Protein AF-X0T1L1-F1 (afdb_monomer_lite)

Radius of gyration: 20.83 Å; chains: 1; bounding box: 38×50×88 Å

pLDDT: mean 79.3, std 19.1, range [32.5, 97.31]

Secondary structure (DSSP, 8-state):
----------------------S-----HHHHHHHHHHHHH-TT-SSHHHHHHHHHHHHHHHHT--HHHHHHHHHTT-S-HHHHT--TTS--TT--TTS-HHHHHHHHHHHHHHHHHHHHH-----SSS---EEE-TTSHHHHHHHHHHHHTTSEEEE--SS-SSEEEEETTPPPPPPPP---S-----

Sequence (189 aa):
MTRALIIALVLLFAPCTPLPVAADDDTPTQLLLARAYIGEAGWYSRRDHEAIYWAIANRATMRGVSFRVQLLAYAKGIERDWVGGLQEDGLGEAWPEEYDREVYAPLWRRALVFAATDLVFAPENPCNGDPEHWGGMRIRRDRLRANRAVEDGRWQPLACGGTRNRFYAVRGRRRAPEPLAVGPGLIVW

Structure (mmCIF, N/CA/C/O backbone):
data_AF-X0T1L1-F1
#
_entry.id   AF-X0T1L1-F1
#
loop_
_atom_site.group_PDB
_atom_site.id
_atom_site.type_symbol
_atom_site.label_atom_id
_atom_site.label_alt_id
_atom_site.label_comp_id
_atom_site.label_asym_id
_atom_site.label_entity_id
_atom_site.label_seq_id
_atom_site.pdbx_PDB_ins_code
_atom_site.Cartn_x
_atom_site.Cartn_y
_atom_site.Cartn_z
_atom_site.occupancy
_atom_site.B_iso_or_equiv
_atom_site.auth_seq_id
_atom_site.auth_comp_id
_atom_site.auth_asym_id
_atom_site.auth_atom_id
_atom_site.pdbx_PDB_model_num
ATOM 1 N N . MET A 1 1 ? 6.591 8.036 69.083 1.00 39.66 1 MET A N 1
ATOM 2 C CA . MET A 1 1 ? 7.499 8.182 67.924 1.00 39.66 1 MET A CA 1
ATOM 3 C C . MET A 1 1 ? 6.785 7.607 66.713 1.00 39.66 1 MET A C 1
ATOM 5 O O . MET A 1 1 ? 6.744 6.396 66.569 1.00 39.66 1 MET A O 1
ATOM 9 N N . THR A 1 2 ? 6.158 8.448 65.894 1.00 41.53 2 THR A N 1
ATOM 10 C CA . THR A 1 2 ? 5.311 8.006 64.774 1.00 41.53 2 THR A CA 1
ATOM 11 C C . THR A 1 2 ? 5.776 8.763 63.538 1.00 41.53 2 THR A C 1
ATOM 13 O O . THR A 1 2 ? 5.540 9.962 63.416 1.00 41.53 2 THR A O 1
ATOM 16 N N . ARG A 1 3 ? 6.551 8.099 62.674 1.00 50.50 3 ARG A N 1
ATOM 17 C CA . ARG A 1 3 ? 7.044 8.683 61.421 1.00 50.50 3 ARG A CA 1
ATOM 18 C C . ARG A 1 3 ? 5.961 8.512 60.358 1.00 50.50 3 ARG A C 1
ATOM 20 O O . ARG A 1 3 ? 5.681 7.392 59.946 1.00 50.50 3 ARG A O 1
ATOM 27 N N . ALA A 1 4 ? 5.347 9.622 59.959 1.00 45.16 4 ALA A N 1
ATOM 28 C CA . ALA A 1 4 ? 4.451 9.685 58.813 1.00 45.16 4 ALA A CA 1
ATOM 29 C C . ALA A 1 4 ? 5.269 9.524 57.523 1.00 45.16 4 ALA A C 1
ATOM 31 O O . ALA A 1 4 ? 6.223 10.266 57.286 1.00 45.16 4 ALA A O 1
ATOM 32 N N . LEU A 1 5 ? 4.907 8.533 56.713 1.00 51.62 5 LEU A N 1
ATOM 33 C CA . LEU A 1 5 ? 5.501 8.274 55.409 1.00 51.62 5 LEU A CA 1
ATOM 34 C C . LEU A 1 5 ? 4.678 9.038 54.359 1.00 51.62 5 LEU A C 1
ATOM 36 O O . LEU A 1 5 ? 3.577 8.623 54.005 1.00 51.62 5 LEU A O 1
ATOM 40 N N . ILE A 1 6 ? 5.183 10.181 53.897 1.00 49.78 6 ILE A N 1
ATOM 41 C CA . ILE A 1 6 ? 4.599 10.920 52.770 1.00 49.78 6 ILE A CA 1
ATOM 42 C C . ILE A 1 6 ? 5.154 10.290 51.490 1.00 49.78 6 ILE A C 1
ATOM 44 O O . ILE A 1 6 ? 6.281 10.573 51.090 1.00 49.78 6 ILE A O 1
ATOM 48 N N . ILE A 1 7 ? 4.376 9.412 50.856 1.00 51.62 7 ILE A N 1
ATOM 49 C CA . ILE A 1 7 ? 4.633 8.966 49.482 1.00 51.62 7 ILE A CA 1
ATOM 50 C C . ILE A 1 7 ? 3.951 9.983 48.566 1.00 51.62 7 ILE A C 1
ATOM 52 O O . ILE A 1 7 ? 2.748 9.916 48.323 1.00 51.62 7 ILE A O 1
ATOM 56 N N . ALA A 1 8 ? 4.719 10.974 48.111 1.00 50.47 8 ALA A N 1
ATOM 57 C CA . ALA A 1 8 ? 4.268 11.916 47.100 1.00 50.47 8 ALA A CA 1
ATOM 58 C C . ALA A 1 8 ? 4.258 11.220 45.731 1.00 50.47 8 ALA A C 1
ATOM 60 O O . ALA A 1 8 ? 5.287 10.817 45.190 1.00 50.47 8 ALA A O 1
ATOM 61 N N . LEU A 1 9 ? 3.042 11.069 45.221 1.00 44.41 9 LEU A N 1
ATOM 62 C CA . LEU A 1 9 ? 2.648 10.560 43.919 1.00 44.41 9 LEU A CA 1
ATOM 63 C C . LEU A 1 9 ? 3.311 11.385 42.796 1.00 44.41 9 LEU A C 1
ATOM 65 O O . LEU A 1 9 ? 2.830 12.459 42.440 1.00 44.41 9 LEU A O 1
ATOM 69 N N . VAL A 1 10 ? 4.416 10.893 42.228 1.00 47.88 10 VAL A N 1
ATOM 70 C CA . VAL A 1 10 ? 4.950 11.425 40.966 1.00 47.88 10 VAL A CA 1
ATOM 71 C C . VAL A 1 10 ? 4.031 10.938 39.851 1.00 47.88 10 VAL A C 1
ATOM 73 O O . VAL A 1 10 ? 4.058 9.775 39.451 1.00 47.88 10 VAL A O 1
ATOM 76 N N . LEU A 1 11 ? 3.161 11.843 39.408 1.00 43.66 11 LEU A N 1
ATOM 77 C CA . LEU A 1 11 ? 2.290 11.680 38.255 1.00 43.66 11 LEU A CA 1
ATOM 78 C C . LEU A 1 11 ? 3.127 11.282 37.037 1.00 43.66 11 LEU A C 1
ATOM 80 O O . LEU A 1 11 ? 3.946 12.054 36.540 1.00 43.66 11 LEU A O 1
ATOM 84 N N . LEU A 1 12 ? 2.878 10.061 36.566 1.00 41.66 12 LEU A N 1
ATOM 85 C CA . LEU A 1 12 ? 3.308 9.507 35.289 1.00 41.66 12 LEU A CA 1
ATOM 86 C C . LEU A 1 12 ? 2.661 10.294 34.140 1.00 41.66 12 LEU A C 1
ATOM 88 O O . LEU A 1 12 ? 1.794 9.794 33.429 1.00 41.66 12 LEU A O 1
ATOM 92 N N . PHE A 1 13 ? 3.102 11.529 33.926 1.00 46.19 13 PHE A N 1
ATOM 93 C CA . PHE A 1 13 ? 3.074 12.117 32.597 1.00 46.19 13 PHE A CA 1
ATOM 94 C C . PHE A 1 13 ? 4.236 11.495 31.837 1.00 46.19 13 PHE A C 1
ATOM 96 O O . PHE A 1 13 ? 5.298 12.093 31.715 1.00 46.19 13 PHE A O 1
ATOM 103 N N . ALA A 1 14 ? 4.064 10.255 31.377 1.00 45.62 14 ALA A N 1
ATOM 104 C CA . ALA A 1 14 ? 4.872 9.777 30.272 1.00 45.62 14 ALA A CA 1
ATOM 105 C C . ALA A 1 14 ? 4.436 10.628 29.071 1.00 45.62 14 ALA A C 1
ATOM 107 O O . ALA A 1 14 ? 3.304 10.444 28.606 1.00 45.62 14 ALA A O 1
ATOM 108 N N . PRO A 1 15 ? 5.243 11.600 28.596 1.00 41.94 15 PRO A N 1
ATOM 109 C CA . PRO A 1 15 ? 4.961 12.194 27.306 1.00 41.94 15 PRO A CA 1
ATOM 110 C C . PRO A 1 15 ? 4.840 11.029 26.330 1.00 41.94 15 PRO A C 1
ATOM 112 O O . PRO A 1 15 ? 5.647 10.097 26.362 1.00 41.94 15 PRO A O 1
ATOM 115 N N . CYS A 1 16 ? 3.785 11.051 25.522 1.00 44.47 16 CYS A N 1
ATOM 116 C CA . CYS A 1 16 ? 3.662 10.193 24.361 1.00 44.47 16 CYS A CA 1
ATOM 117 C C . CYS A 1 16 ? 4.830 10.588 23.452 1.00 44.47 16 CYS A C 1
ATOM 119 O O . CYS A 1 16 ? 4.700 11.486 22.627 1.00 44.47 16 CYS A O 1
ATOM 121 N N . THR A 1 17 ? 6.022 10.052 23.717 1.00 43.53 17 THR A N 1
ATOM 122 C CA . THR A 1 17 ? 7.207 10.354 22.937 1.00 43.53 17 THR A CA 1
ATOM 123 C C . THR A 1 17 ? 6.916 9.793 21.558 1.00 43.53 17 THR A C 1
ATOM 125 O O . THR A 1 17 ? 6.699 8.581 21.438 1.00 43.53 17 THR A O 1
ATOM 128 N N . PRO A 1 18 ? 6.821 10.643 20.518 1.00 50.41 18 PRO A N 1
ATOM 129 C CA . PRO A 1 18 ? 6.718 10.133 19.168 1.00 50.41 18 PRO A CA 1
ATOM 130 C C . PRO A 1 18 ? 7.895 9.180 18.980 1.00 50.41 18 PRO A C 1
ATOM 132 O O . PRO A 1 18 ? 9.033 9.511 19.324 1.00 50.41 18 PRO A O 1
ATOM 135 N N . LEU A 1 19 ? 7.592 7.957 18.538 1.00 47.88 19 LEU A N 1
ATOM 136 C CA . LEU A 1 19 ? 8.614 6.966 18.224 1.00 47.88 19 LEU A CA 1
ATOM 137 C C . LEU A 1 19 ? 9.680 7.659 17.369 1.00 47.88 19 LEU A C 1
ATOM 139 O O . LEU A 1 19 ? 9.292 8.329 16.408 1.00 47.88 19 LEU A O 1
ATOM 143 N N . PRO A 1 20 ? 10.977 7.535 17.699 1.00 40.03 20 PRO A N 1
ATOM 144 C CA . PRO A 1 20 ? 12.029 8.152 16.911 1.00 40.03 20 PRO A CA 1
ATOM 145 C C . PRO A 1 20 ? 11.931 7.610 15.484 1.00 40.03 20 PRO A C 1
ATOM 147 O O . PRO A 1 20 ? 12.245 6.451 15.205 1.00 40.03 20 PRO A O 1
ATOM 150 N N . VAL A 1 21 ? 11.410 8.440 14.584 1.00 48.72 21 VAL A N 1
ATOM 151 C CA . VAL A 1 21 ? 11.468 8.197 13.150 1.00 48.72 21 VAL A CA 1
ATOM 152 C C . VAL A 1 21 ? 12.915 8.489 12.792 1.00 48.72 21 VAL A C 1
ATOM 154 O O . VAL A 1 21 ? 13.380 9.607 12.991 1.00 48.72 21 VAL A O 1
ATOM 157 N N . ALA A 1 22 ? 13.649 7.452 12.388 1.00 47.38 22 ALA A N 1
ATOM 158 C CA . ALA A 1 22 ? 15.022 7.601 11.925 1.00 47.38 22 ALA A CA 1
ATOM 159 C C . ALA A 1 22 ? 15.096 8.747 10.902 1.00 47.38 22 ALA A C 1
ATOM 161 O O . ALA A 1 22 ? 14.246 8.824 10.013 1.00 47.38 22 ALA A O 1
ATOM 162 N N . ALA A 1 23 ? 16.072 9.630 11.107 1.00 41.03 23 ALA A N 1
ATOM 163 C CA . ALA A 1 23 ? 16.366 10.769 10.254 1.00 41.03 23 ALA A CA 1
ATOM 164 C C . ALA A 1 23 ? 16.654 10.321 8.812 1.00 41.03 23 ALA A C 1
ATOM 166 O O . ALA A 1 23 ? 17.276 9.277 8.614 1.00 41.03 23 ALA A O 1
ATOM 167 N N . ASP A 1 24 ? 16.163 11.123 7.866 1.00 46.88 24 ASP A N 1
ATOM 168 C CA . ASP A 1 24 ? 16.449 11.140 6.428 1.00 46.88 24 ASP A CA 1
ATOM 169 C C . ASP A 1 24 ? 16.556 9.786 5.728 1.00 46.88 24 ASP A C 1
ATOM 171 O O . ASP A 1 24 ? 17.624 9.300 5.365 1.00 46.88 24 ASP A O 1
ATOM 175 N N . ASP A 1 25 ? 15.389 9.210 5.447 1.00 63.75 25 ASP A N 1
ATOM 176 C CA . ASP A 1 25 ? 15.236 8.494 4.189 1.00 63.75 25 ASP A CA 1
ATOM 177 C C . ASP A 1 25 ? 14.763 9.517 3.144 1.00 63.75 25 ASP A C 1
ATOM 179 O O . ASP A 1 25 ? 13.585 9.887 3.139 1.00 63.75 25 ASP A O 1
ATOM 183 N N . ASP A 1 26 ? 15.672 9.997 2.290 1.00 79.81 26 ASP A N 1
ATOM 184 C CA . ASP A 1 26 ? 15.377 10.909 1.168 1.00 79.81 26 ASP A CA 1
ATOM 185 C C . ASP A 1 26 ? 14.529 10.240 0.070 1.00 79.81 26 ASP A C 1
ATOM 187 O O . ASP A 1 26 ? 14.158 10.876 -0.918 1.00 79.81 26 ASP A O 1
ATOM 191 N N . THR A 1 27 ? 14.173 8.956 0.226 1.00 84.88 27 THR A N 1
ATOM 192 C CA . THR A 1 27 ? 13.344 8.244 -0.748 1.00 84.88 27 THR A CA 1
ATOM 193 C C . THR A 1 27 ? 12.008 8.978 -0.960 1.00 84.88 27 THR A C 1
ATOM 195 O O . THR A 1 27 ? 11.237 9.171 -0.002 1.00 84.88 27 THR A O 1
ATOM 198 N N . PRO A 1 28 ? 11.660 9.334 -2.212 1.00 91.62 28 PRO A N 1
ATOM 199 C CA . PRO A 1 28 ? 10.379 9.951 -2.536 1.00 91.62 28 PRO A CA 1
ATOM 200 C C . PRO A 1 28 ? 9.189 9.125 -2.026 1.00 91.62 28 PRO A C 1
ATOM 202 O O . PRO A 1 28 ? 9.170 7.897 -2.124 1.00 91.62 28 PRO A O 1
ATOM 205 N N . THR A 1 29 ? 8.154 9.781 -1.484 1.00 92.94 29 THR A N 1
ATOM 206 C CA . THR A 1 29 ? 6.966 9.084 -0.933 1.00 92.94 29 THR A CA 1
ATOM 207 C C . THR A 1 29 ? 6.286 8.201 -1.983 1.00 92.94 29 THR A C 1
ATOM 209 O O . THR A 1 29 ? 5.841 7.101 -1.662 1.00 92.94 29 THR A O 1
ATOM 212 N N . GLN A 1 30 ? 6.251 8.653 -3.239 1.00 94.88 30 GLN A N 1
ATOM 213 C CA . GLN A 1 30 ? 5.762 7.875 -4.380 1.00 94.88 30 GLN A CA 1
ATOM 214 C C . GLN A 1 30 ? 6.528 6.559 -4.532 1.00 94.88 30 GLN A C 1
ATOM 216 O O . GLN A 1 30 ? 5.915 5.504 -4.686 1.00 94.88 30 GLN A O 1
ATOM 221 N N . LEU A 1 31 ? 7.860 6.616 -4.469 1.00 92.44 31 LEU A N 1
ATOM 222 C CA . LEU A 1 31 ? 8.716 5.449 -4.615 1.00 92.44 31 LEU A CA 1
ATOM 223 C C . LEU A 1 31 ? 8.478 4.454 -3.472 1.00 92.44 31 LEU A C 1
ATOM 225 O O . LEU A 1 31 ? 8.265 3.269 -3.723 1.00 92.44 31 LEU A O 1
ATOM 229 N N . LEU A 1 32 ? 8.400 4.937 -2.227 1.00 92.56 32 LEU A N 1
ATOM 230 C CA . LEU A 1 32 ? 8.044 4.108 -1.067 1.00 92.56 32 LEU A CA 1
ATOM 231 C C . LEU A 1 32 ? 6.672 3.438 -1.225 1.00 92.56 32 LEU A C 1
ATOM 233 O O . LEU A 1 32 ? 6.515 2.261 -0.900 1.00 92.56 32 LEU A O 1
ATOM 237 N N . LEU A 1 33 ? 5.677 4.170 -1.728 1.00 94.94 33 LEU A N 1
ATOM 238 C CA . LEU A 1 33 ? 4.319 3.661 -1.888 1.00 94.94 33 LEU A CA 1
ATOM 239 C C . LEU A 1 33 ? 4.235 2.622 -3.014 1.00 94.94 33 LEU A C 1
ATOM 241 O O . LEU A 1 33 ? 3.644 1.561 -2.824 1.00 94.94 33 LEU A O 1
ATOM 245 N N . ALA A 1 34 ? 4.900 2.863 -4.146 1.00 94.00 34 ALA A N 1
ATOM 246 C CA . ALA A 1 34 ? 4.996 1.891 -5.232 1.00 94.00 34 ALA A CA 1
ATOM 247 C C . ALA A 1 34 ? 5.704 0.604 -4.777 1.00 94.00 34 ALA A C 1
ATOM 249 O O . ALA A 1 34 ? 5.234 -0.502 -5.061 1.00 94.00 34 ALA A O 1
ATOM 250 N N . ARG A 1 35 ? 6.794 0.735 -4.004 1.00 91.88 35 ARG A N 1
ATOM 251 C CA . ARG A 1 35 ? 7.469 -0.399 -3.358 1.00 91.88 35 ARG A CA 1
ATOM 252 C C . ARG A 1 35 ? 6.516 -1.153 -2.432 1.00 91.88 35 ARG A C 1
ATOM 254 O O . ARG A 1 35 ? 6.466 -2.374 -2.508 1.00 91.88 35 ARG A O 1
ATOM 261 N N . ALA A 1 36 ? 5.709 -0.464 -1.623 1.00 91.69 36 ALA A N 1
ATOM 262 C CA . ALA A 1 36 ? 4.699 -1.109 -0.782 1.00 91.69 36 ALA A CA 1
ATOM 263 C C . ALA A 1 36 ? 3.653 -1.876 -1.610 1.00 91.69 36 ALA A C 1
ATOM 265 O O . ALA A 1 36 ? 3.349 -3.024 -1.294 1.00 91.69 36 ALA A O 1
ATOM 266 N N . TYR A 1 37 ? 3.156 -1.313 -2.714 1.00 93.19 37 TYR A N 1
ATOM 267 C CA . TYR A 1 37 ? 2.204 -2.005 -3.591 1.00 93.19 37 TYR A CA 1
ATOM 268 C C . TYR A 1 37 ? 2.771 -3.317 -4.153 1.00 93.19 37 TYR A C 1
ATOM 270 O O . TYR A 1 37 ? 2.119 -4.363 -4.070 1.00 93.19 37 TYR A O 1
ATOM 278 N N . ILE A 1 38 ? 4.001 -3.290 -4.677 1.00 91.12 38 ILE A N 1
ATOM 279 C CA . ILE A 1 38 ? 4.669 -4.486 -5.214 1.00 91.12 38 ILE A CA 1
ATOM 280 C C . ILE A 1 38 ? 5.069 -5.457 -4.097 1.00 91.12 38 ILE A C 1
ATOM 282 O O . ILE A 1 38 ? 4.868 -6.668 -4.219 1.00 91.12 38 ILE A O 1
ATOM 286 N N . GLY A 1 39 ? 5.594 -4.942 -2.988 1.00 87.88 39 GLY A N 1
ATOM 287 C CA . GLY A 1 39 ? 5.989 -5.714 -1.814 1.00 87.88 39 GLY A CA 1
ATOM 288 C C . GLY A 1 39 ? 4.827 -6.494 -1.204 1.00 87.88 39 GLY A C 1
ATOM 289 O O . GLY A 1 39 ? 4.996 -7.643 -0.802 1.00 87.88 39 GLY A O 1
ATOM 290 N N . GLU A 1 40 ? 3.619 -5.943 -1.229 1.00 86.62 40 GLU A N 1
ATOM 291 C CA . GLU A 1 40 ? 2.464 -6.556 -0.569 1.00 86.62 40 GLU A CA 1
ATOM 292 C C . GLU A 1 40 ? 1.580 -7.377 -1.514 1.00 86.62 40 GLU A C 1
ATOM 294 O O . GLU A 1 40 ? 1.056 -8.423 -1.127 1.00 86.62 40 GLU A O 1
ATOM 299 N N . ALA A 1 41 ? 1.410 -6.956 -2.769 1.00 88.69 41 ALA A N 1
ATOM 300 C CA . ALA A 1 41 ? 0.473 -7.599 -3.699 1.00 88.69 41 ALA A CA 1
ATOM 301 C C . ALA A 1 41 ? 1.142 -8.232 -4.938 1.00 88.69 41 ALA A C 1
ATOM 303 O O . ALA A 1 41 ? 0.520 -9.014 -5.678 1.00 88.69 41 ALA A O 1
ATOM 304 N N . GLY A 1 42 ? 2.435 -7.960 -5.131 1.00 88.81 42 GLY A N 1
ATOM 305 C CA . GLY A 1 42 ? 3.216 -8.393 -6.284 1.00 88.81 42 GLY A CA 1
ATOM 306 C C . GLY A 1 42 ? 2.893 -7.618 -7.563 1.00 88.81 42 GLY A C 1
ATOM 307 O O . GLY A 1 42 ? 2.028 -6.748 -7.604 1.00 88.81 42 GLY A O 1
ATOM 308 N N . TRP A 1 43 ? 3.572 -7.998 -8.644 1.00 89.69 43 TRP A N 1
ATOM 309 C CA . TRP A 1 43 ? 3.574 -7.293 -9.932 1.00 89.69 43 TRP A CA 1
ATOM 310 C C . TRP A 1 43 ? 2.220 -7.132 -10.632 1.00 89.69 43 TRP A C 1
ATOM 312 O O . TRP A 1 43 ? 2.007 -6.168 -11.358 1.00 89.69 43 TRP A O 1
ATOM 322 N N . TYR A 1 44 ? 1.301 -8.074 -10.425 1.00 85.75 44 TYR A N 1
ATOM 323 C CA . TYR A 1 44 ? 0.015 -8.130 -11.135 1.00 85.75 44 TYR A CA 1
ATOM 324 C C . TYR A 1 44 ? -1.165 -7.641 -10.291 1.00 85.75 44 TYR A C 1
ATOM 326 O O . TYR A 1 44 ? -2.318 -7.974 -10.572 1.00 85.75 44 TYR A O 1
ATOM 334 N N . SER A 1 45 ? -0.886 -6.888 -9.230 1.00 77.56 45 SER A N 1
ATOM 335 C CA . SER A 1 45 ? -1.924 -6.254 -8.430 1.00 77.56 45 SER A CA 1
ATOM 336 C C . SER A 1 45 ? -2.691 -5.228 -9.262 1.00 77.56 45 SER A C 1
ATOM 338 O O . SER A 1 45 ? -2.116 -4.243 -9.719 1.00 77.56 45 SER A O 1
ATOM 340 N N . ARG A 1 46 ? -3.989 -5.468 -9.483 1.00 77.44 46 ARG A N 1
ATOM 341 C CA . ARG A 1 46 ? -4.857 -4.522 -10.204 1.00 77.44 46 ARG A CA 1
ATOM 342 C C . ARG A 1 46 ? -5.556 -3.539 -9.276 1.00 77.44 46 ARG A C 1
ATOM 344 O O . ARG A 1 46 ? -5.709 -2.396 -9.662 1.00 77.44 46 ARG A O 1
ATOM 351 N N . ARG A 1 47 ? -5.996 -3.998 -8.099 1.00 87.44 47 ARG A N 1
ATOM 352 C CA . ARG A 1 47 ? -6.794 -3.204 -7.148 1.00 87.44 47 ARG A CA 1
ATOM 353 C C . ARG A 1 47 ? -6.277 -3.237 -5.715 1.00 87.44 47 ARG A C 1
ATOM 355 O O . ARG A 1 47 ? -6.756 -2.470 -4.890 1.00 87.44 47 ARG A O 1
ATOM 362 N N . ASP A 1 48 ? -5.302 -4.094 -5.381 1.00 92.50 48 ASP A N 1
ATOM 363 C CA . ASP A 1 48 ? -4.772 -4.089 -4.013 1.00 92.50 48 ASP A CA 1
ATOM 364 C C . ASP A 1 48 ? -4.095 -2.753 -3.683 1.00 92.50 48 ASP A C 1
ATOM 366 O O . ASP A 1 48 ? -4.051 -2.406 -2.511 1.00 92.50 48 ASP A O 1
ATOM 370 N N . HIS A 1 49 ? -3.607 -1.994 -4.675 1.00 94.69 49 HIS A N 1
ATOM 371 C CA . HIS A 1 49 ? -3.010 -0.677 -4.429 1.00 94.69 49 HIS A CA 1
ATOM 372 C C . HIS A 1 49 ? -4.000 0.290 -3.757 1.00 94.69 49 HIS A C 1
ATOM 374 O O . HIS A 1 49 ? -3.654 0.894 -2.746 1.00 94.69 49 HIS A O 1
ATOM 380 N N . GLU A 1 50 ? -5.254 0.328 -4.224 1.00 96.31 50 GLU A N 1
ATOM 381 C CA . GLU A 1 50 ? -6.335 1.135 -3.644 1.00 96.31 50 GLU A CA 1
ATOM 382 C C . GLU A 1 50 ? -6.562 0.754 -2.168 1.00 96.31 50 GLU A C 1
ATOM 384 O O . GLU A 1 50 ? -6.521 1.592 -1.269 1.00 96.31 50 GLU A O 1
ATOM 389 N N . ALA A 1 51 ? -6.730 -0.542 -1.883 1.00 95.50 51 ALA A N 1
ATOM 390 C CA . ALA A 1 51 ? -6.981 -1.028 -0.525 1.00 95.50 51 ALA A CA 1
ATOM 391 C C . ALA A 1 51 ? -5.765 -0.865 0.413 1.00 95.50 51 ALA A C 1
ATOM 393 O O . ALA A 1 51 ? -5.931 -0.569 1.598 1.00 95.50 51 ALA A O 1
ATOM 394 N N . ILE A 1 52 ? -4.540 -1.040 -0.102 1.00 95.31 52 ILE A N 1
ATOM 395 C CA . ILE A 1 52 ? -3.290 -0.820 0.643 1.00 95.31 52 ILE A CA 1
ATOM 396 C C . ILE A 1 52 ? -3.141 0.660 0.992 1.00 95.31 52 ILE A C 1
ATOM 398 O O . ILE A 1 52 ? -2.829 0.969 2.143 1.00 95.31 52 ILE A O 1
ATOM 402 N N . TYR A 1 53 ? -3.411 1.567 0.047 1.00 96.94 53 TYR A N 1
ATOM 403 C CA . TYR A 1 53 ? -3.407 3.008 0.295 1.00 96.94 53 TYR A CA 1
ATOM 404 C C . TYR A 1 53 ? -4.304 3.357 1.485 1.00 96.94 53 TYR A C 1
ATOM 406 O O . TYR A 1 53 ? -3.839 3.943 2.466 1.00 96.94 53 TYR A O 1
ATOM 414 N N . TRP A 1 54 ? -5.566 2.919 1.445 1.00 97.31 54 TRP A N 1
ATOM 415 C CA . TRP A 1 54 ? -6.525 3.184 2.517 1.00 97.31 54 TRP A CA 1
ATOM 416 C C . TRP A 1 54 ? -6.113 2.547 3.842 1.00 97.31 54 TRP A C 1
ATOM 418 O O . TRP A 1 54 ? -6.224 3.182 4.887 1.00 97.31 54 TRP A O 1
ATOM 428 N N . ALA A 1 55 ? -5.548 1.340 3.821 1.00 95.62 55 ALA A N 1
ATOM 429 C CA . ALA A 1 55 ? -5.038 0.706 5.030 1.00 95.62 55 ALA A CA 1
ATOM 430 C C . ALA A 1 55 ? -3.852 1.446 5.664 1.00 95.62 55 ALA A C 1
ATOM 432 O O . ALA A 1 55 ? -3.712 1.453 6.891 1.00 95.62 55 ALA A O 1
ATOM 433 N N . ILE A 1 56 ? -3.002 2.085 4.860 1.00 95.69 56 ILE A N 1
ATOM 434 C CA . ILE A 1 56 ? -1.931 2.958 5.350 1.00 95.69 56 ILE A CA 1
ATOM 435 C C . ILE A 1 56 ? -2.534 4.252 5.904 1.00 95.69 56 ILE A C 1
ATOM 437 O O . ILE A 1 56 ? -2.230 4.611 7.042 1.00 95.69 56 ILE A O 1
ATOM 441 N N . ALA A 1 57 ? -3.416 4.909 5.147 1.00 96.38 57 ALA A N 1
ATOM 442 C CA . ALA A 1 57 ? -4.041 6.176 5.521 1.00 96.38 57 ALA A CA 1
ATOM 443 C C . ALA A 1 57 ? -4.854 6.065 6.817 1.00 96.38 57 ALA A C 1
ATOM 445 O O . ALA A 1 57 ? -4.587 6.783 7.780 1.00 96.38 57 ALA A O 1
ATOM 446 N N . ASN A 1 58 ? -5.770 5.100 6.900 1.00 95.31 58 ASN A N 1
ATOM 447 C CA . ASN A 1 58 ? -6.601 4.882 8.083 1.00 95.31 58 ASN A CA 1
ATOM 448 C C . ASN A 1 58 ? -5.748 4.587 9.315 1.00 95.31 58 ASN A C 1
ATOM 450 O O . ASN A 1 58 ? -5.987 5.126 10.397 1.00 95.31 58 ASN A O 1
ATOM 454 N N . ARG A 1 59 ? -4.692 3.784 9.154 1.00 92.44 59 ARG A N 1
ATOM 455 C CA . ARG A 1 59 ? -3.783 3.471 10.256 1.00 92.44 59 ARG A CA 1
ATOM 4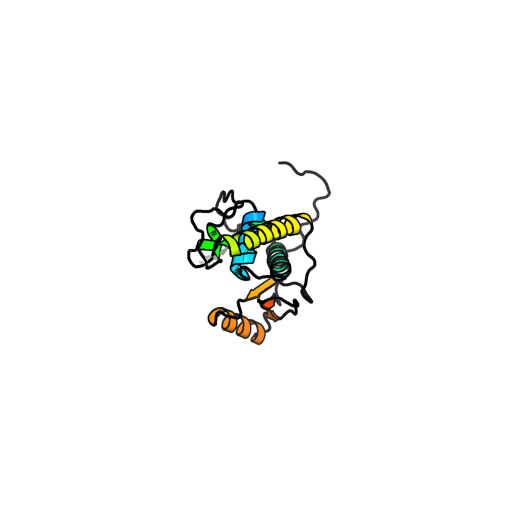56 C C . ARG A 1 59 ? -2.947 4.673 10.689 1.00 92.44 59 ARG A C 1
ATOM 458 O O . ARG A 1 59 ? -2.666 4.791 11.882 1.00 92.44 59 ARG A O 1
ATOM 465 N N . ALA A 1 60 ? -2.572 5.547 9.757 1.00 92.69 60 ALA A N 1
ATOM 466 C CA . ALA A 1 60 ? -1.898 6.807 10.052 1.00 92.69 60 ALA A CA 1
ATOM 467 C C . ALA A 1 60 ? -2.811 7.709 10.896 1.00 92.69 60 ALA A C 1
ATOM 469 O O . ALA A 1 60 ? -2.424 8.108 11.996 1.00 92.69 60 ALA A O 1
ATOM 470 N N . THR A 1 61 ? -4.063 7.892 10.463 1.00 92.25 61 THR A N 1
ATOM 471 C CA . THR A 1 61 ? -5.093 8.649 11.190 1.00 92.25 61 THR A CA 1
ATOM 472 C C . THR A 1 61 ? -5.344 8.077 12.582 1.00 92.25 61 THR A C 1
ATOM 474 O O . THR A 1 61 ? -5.305 8.803 13.570 1.00 92.25 61 THR A O 1
ATOM 477 N N . MET A 1 62 ? -5.524 6.759 12.712 1.00 87.44 62 MET A N 1
ATOM 478 C CA . MET A 1 62 ? -5.717 6.114 14.017 1.00 87.44 62 MET A CA 1
ATOM 479 C C . MET A 1 62 ? -4.554 6.342 14.983 1.00 87.44 62 MET A C 1
ATOM 481 O O . MET A 1 62 ? -4.763 6.377 16.194 1.00 87.44 62 MET A O 1
ATOM 485 N N . ARG A 1 63 ? -3.330 6.426 14.459 1.00 87.50 63 ARG A N 1
ATOM 486 C CA . ARG A 1 63 ? -2.108 6.613 15.247 1.00 87.50 63 ARG A CA 1
ATOM 487 C C . ARG A 1 63 ? -1.754 8.081 15.466 1.00 87.50 63 ARG A C 1
ATOM 489 O O . ARG A 1 63 ? -0.826 8.335 16.225 1.00 87.50 63 ARG A O 1
ATOM 496 N N . GLY A 1 64 ? -2.453 9.015 14.820 1.00 89.12 64 GLY A N 1
ATOM 497 C CA . GLY A 1 64 ? -2.103 10.434 14.852 1.00 89.12 64 GLY A CA 1
ATOM 498 C C . GLY A 1 64 ? -0.726 10.717 14.243 1.00 89.12 64 GLY A C 1
ATOM 499 O O . GLY A 1 64 ? -0.007 11.577 14.739 1.00 89.12 64 GLY A O 1
ATOM 500 N N . VAL A 1 65 ? -0.328 9.966 13.211 1.00 90.81 65 VAL A N 1
ATOM 501 C CA . VAL A 1 65 ? 0.944 10.162 12.492 1.00 90.81 65 VAL A CA 1
ATOM 502 C C . VAL A 1 65 ? 0.680 10.506 11.031 1.00 90.81 65 VAL A C 1
ATOM 504 O O . VAL A 1 65 ? -0.396 10.225 10.506 1.00 90.81 65 VAL A O 1
ATOM 507 N N . SER A 1 66 ? 1.667 11.085 10.347 1.00 93.56 66 SER A N 1
ATOM 508 C CA . SER A 1 66 ? 1.541 11.364 8.915 1.00 93.56 66 SER A CA 1
ATOM 509 C C . SER A 1 66 ? 1.492 10.073 8.088 1.00 93.56 66 SER A C 1
ATOM 511 O O . SER A 1 66 ? 2.042 9.036 8.477 1.00 93.56 66 SER A O 1
ATOM 513 N N . PHE A 1 67 ? 0.876 10.149 6.903 1.00 93.62 67 PHE A N 1
ATOM 514 C CA . PHE A 1 67 ? 0.837 9.039 5.945 1.00 93.62 67 PHE A CA 1
ATOM 515 C C . PHE A 1 67 ? 2.241 8.499 5.653 1.00 93.62 67 PHE A C 1
ATOM 517 O O . PHE A 1 67 ? 2.462 7.294 5.724 1.00 93.62 67 PHE A O 1
ATOM 524 N N . ARG A 1 68 ? 3.215 9.392 5.411 1.00 93.31 68 ARG A N 1
ATOM 525 C CA . ARG A 1 68 ? 4.614 9.020 5.146 1.00 93.31 68 ARG A CA 1
ATOM 526 C C . ARG A 1 68 ? 5.2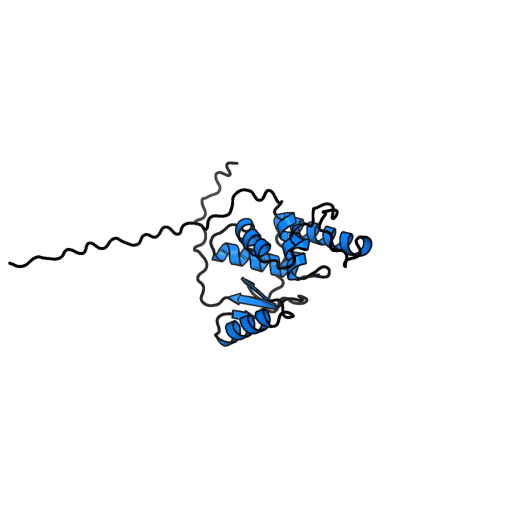32 8.243 6.309 1.00 93.31 68 ARG A C 1
ATOM 528 O O . ARG A 1 68 ? 5.859 7.216 6.076 1.00 93.31 68 ARG A O 1
ATOM 535 N N . VAL A 1 69 ? 5.029 8.683 7.553 1.00 91.62 69 VAL A N 1
ATOM 536 C CA . VAL A 1 69 ? 5.543 7.969 8.737 1.00 91.62 69 VAL A CA 1
ATOM 537 C C . VAL A 1 69 ? 4.939 6.567 8.831 1.00 91.62 69 VAL A C 1
ATOM 539 O O . VAL A 1 69 ? 5.651 5.594 9.088 1.00 91.62 69 VAL A O 1
ATOM 542 N N . GLN A 1 70 ? 3.635 6.435 8.578 1.00 92.19 70 GLN A N 1
ATOM 543 C CA . GLN A 1 70 ? 2.984 5.129 8.574 1.00 92.19 70 GLN A CA 1
ATOM 544 C C . GLN A 1 70 ? 3.454 4.244 7.409 1.00 92.19 70 GLN A C 1
ATOM 546 O O . GLN A 1 70 ? 3.639 3.042 7.602 1.00 92.19 70 GLN A O 1
ATOM 551 N N . LEU A 1 71 ? 3.676 4.822 6.229 1.00 92.12 71 LEU A N 1
ATOM 552 C CA . LEU A 1 71 ? 4.213 4.137 5.056 1.00 92.12 71 LEU A CA 1
ATOM 553 C C . LEU A 1 71 ? 5.635 3.623 5.308 1.00 92.12 71 LEU A C 1
ATOM 555 O O . LEU A 1 71 ? 5.898 2.457 5.042 1.00 92.12 71 LEU A O 1
ATOM 559 N N . LEU A 1 72 ? 6.523 4.429 5.898 1.00 89.94 72 LEU A N 1
ATOM 560 C CA . LEU A 1 72 ? 7.877 4.005 6.281 1.00 89.94 72 LEU A CA 1
ATOM 561 C C . LEU A 1 72 ? 7.853 2.801 7.232 1.00 89.94 72 LEU A C 1
ATOM 563 O O . LEU A 1 72 ? 8.655 1.878 7.100 1.00 89.94 72 LEU A O 1
ATOM 567 N N . ALA A 1 73 ? 6.907 2.774 8.175 1.00 85.75 73 ALA A N 1
ATOM 568 C CA . ALA A 1 73 ? 6.737 1.633 9.069 1.00 85.75 73 ALA A CA 1
ATOM 569 C C . ALA A 1 73 ? 6.310 0.352 8.328 1.00 85.75 73 ALA A C 1
ATOM 571 O O . ALA A 1 73 ? 6.694 -0.737 8.750 1.00 85.75 73 ALA A O 1
ATOM 572 N N . TYR A 1 74 ? 5.534 0.470 7.244 1.00 82.19 74 TYR A N 1
ATOM 573 C CA . TYR A 1 74 ? 5.205 -0.663 6.373 1.00 82.19 74 TYR A CA 1
ATOM 574 C C . TYR A 1 74 ? 6.378 -1.054 5.474 1.00 82.19 74 TYR A C 1
ATOM 576 O O . TYR A 1 74 ? 6.677 -2.237 5.374 1.00 82.19 74 TYR A O 1
ATOM 584 N N . ALA A 1 75 ? 7.089 -0.083 4.896 1.00 79.69 75 ALA A N 1
ATOM 585 C CA . ALA A 1 75 ? 8.241 -0.324 4.031 1.00 79.69 75 ALA A CA 1
ATOM 586 C C . ALA A 1 75 ? 9.343 -1.129 4.740 1.00 79.69 75 ALA A C 1
ATOM 588 O O . ALA A 1 75 ? 9.878 -2.070 4.166 1.00 79.69 75 ALA A O 1
ATOM 589 N N . LYS A 1 76 ? 9.603 -0.842 6.025 1.00 75.81 76 LYS A N 1
ATOM 590 C CA . LYS A 1 76 ? 10.530 -1.624 6.869 1.00 75.81 76 LYS A CA 1
ATOM 591 C C . LYS A 1 76 ? 10.111 -3.084 7.080 1.00 75.81 76 LYS A C 1
ATOM 593 O O . LYS A 1 76 ? 10.937 -3.897 7.474 1.00 75.81 76 LYS A O 1
ATOM 598 N N . GLY A 1 77 ? 8.829 -3.398 6.904 1.00 69.50 77 GLY A N 1
ATOM 599 C CA . GLY A 1 77 ? 8.275 -4.740 7.077 1.00 69.50 77 GLY A CA 1
ATOM 600 C C . GLY A 1 77 ? 8.188 -5.555 5.787 1.00 69.50 77 GLY A C 1
ATOM 601 O O . GLY A 1 77 ? 7.757 -6.705 5.851 1.00 69.50 77 GLY A O 1
ATOM 602 N N . ILE A 1 78 ? 8.560 -4.988 4.634 1.00 70.94 78 ILE A N 1
ATOM 603 C CA . ILE A 1 78 ? 8.537 -5.701 3.355 1.00 70.94 78 ILE A CA 1
ATOM 604 C C . ILE A 1 78 ? 9.650 -6.754 3.377 1.00 70.94 78 ILE A C 1
ATOM 606 O O . ILE A 1 78 ? 10.822 -6.424 3.268 1.00 70.94 78 ILE A O 1
ATOM 610 N N . GLU A 1 79 ? 9.279 -8.033 3.482 1.00 65.19 79 GLU A N 1
ATOM 611 C CA . GLU A 1 79 ? 10.224 -9.167 3.562 1.00 65.19 79 GLU A CA 1
ATOM 612 C C . GLU A 1 79 ? 11.011 -9.422 2.253 1.00 65.19 79 GLU A C 1
ATOM 614 O O . GLU A 1 79 ? 11.829 -10.335 2.187 1.00 65.19 79 GLU A O 1
ATOM 619 N N . ARG A 1 80 ? 10.742 -8.667 1.179 1.00 72.38 80 ARG A N 1
ATOM 620 C CA . ARG A 1 80 ? 11.432 -8.798 -0.114 1.00 72.38 80 ARG A CA 1
ATOM 621 C C . ARG A 1 80 ? 12.485 -7.709 -0.251 1.00 72.38 80 ARG A C 1
ATOM 623 O O . ARG A 1 80 ? 12.189 -6.648 -0.796 1.00 72.38 80 ARG A O 1
ATOM 630 N N . ASP A 1 81 ? 13.703 -8.004 0.190 1.00 72.19 81 ASP A N 1
ATOM 631 C CA . ASP A 1 81 ? 14.828 -7.057 0.193 1.00 72.19 81 ASP A CA 1
ATOM 632 C C . ASP A 1 81 ? 15.047 -6.380 -1.172 1.00 72.19 81 ASP A C 1
ATOM 634 O O . ASP A 1 81 ? 15.278 -5.173 -1.245 1.00 72.19 81 ASP A O 1
ATOM 638 N N . TRP A 1 82 ? 14.862 -7.120 -2.273 1.00 80.31 82 TRP A N 1
ATOM 639 C CA . TRP A 1 82 ? 15.011 -6.593 -3.635 1.00 80.31 82 TRP A CA 1
ATOM 640 C C . TRP A 1 82 ? 14.010 -5.476 -3.977 1.00 80.31 82 TRP A C 1
ATOM 642 O O . TRP A 1 82 ? 14.328 -4.575 -4.751 1.00 80.31 82 TRP A O 1
ATOM 652 N N . VAL A 1 83 ? 12.814 -5.476 -3.373 1.00 84.00 83 VAL A N 1
ATOM 653 C CA . VAL A 1 83 ? 11.815 -4.411 -3.582 1.00 84.00 83 VAL A CA 1
ATOM 654 C C . VAL A 1 83 ? 12.342 -3.084 -3.037 1.00 84.00 83 VAL A C 1
ATOM 656 O O . VAL A 1 83 ? 12.084 -2.033 -3.624 1.00 84.00 83 VAL A O 1
ATOM 659 N N . GLY A 1 84 ? 13.122 -3.126 -1.953 1.00 82.44 84 GLY A N 1
ATOM 660 C CA . GLY A 1 84 ? 13.758 -1.955 -1.356 1.00 82.44 84 GLY A CA 1
ATOM 661 C C . GLY A 1 84 ? 14.760 -1.259 -2.280 1.00 82.44 84 GLY A C 1
ATOM 662 O O . GLY A 1 84 ? 14.957 -0.056 -2.147 1.00 82.44 84 GLY A O 1
ATOM 663 N N . GLY A 1 85 ? 15.349 -1.975 -3.243 1.00 81.31 85 GLY A N 1
ATOM 664 C CA . GLY A 1 85 ? 16.317 -1.409 -4.185 1.00 81.31 85 GLY A CA 1
ATOM 665 C C . GLY A 1 85 ? 15.745 -1.010 -5.551 1.00 81.31 85 GLY A C 1
ATOM 666 O O . GLY A 1 85 ? 16.500 -0.534 -6.397 1.00 81.31 85 GLY A O 1
ATOM 667 N N . LEU A 1 86 ? 14.433 -1.155 -5.784 1.00 86.31 86 LEU A N 1
ATOM 668 C CA . LEU A 1 86 ? 13.787 -0.640 -7.000 1.00 86.31 86 LEU A CA 1
ATOM 669 C C . LEU A 1 86 ? 13.860 0.889 -7.037 1.00 86.31 86 LEU A C 1
ATOM 671 O O . LEU A 1 86 ? 13.457 1.534 -6.074 1.00 86.31 86 LEU A O 1
ATOM 675 N N . GLN A 1 87 ? 14.320 1.466 -8.144 1.00 86.75 87 GLN A N 1
ATOM 676 C CA . GLN A 1 87 ? 14.434 2.918 -8.361 1.00 86.75 87 GLN A CA 1
ATOM 677 C C . GLN A 1 87 ? 13.409 3.406 -9.394 1.00 86.75 87 GLN A C 1
ATOM 679 O O . GLN A 1 87 ? 12.794 2.587 -10.073 1.00 86.75 87 GLN A O 1
ATOM 684 N N . GLU A 1 88 ? 13.201 4.717 -9.527 1.00 84.00 88 GLU A N 1
ATOM 685 C CA . GLU A 1 88 ? 12.163 5.292 -10.409 1.00 84.00 88 GLU A CA 1
ATOM 686 C C . GLU A 1 88 ? 12.280 4.860 -11.879 1.00 84.00 88 GLU A C 1
ATOM 688 O O . GLU A 1 88 ? 11.282 4.573 -12.539 1.00 84.00 88 GLU A O 1
ATOM 693 N N . ASP A 1 89 ? 13.502 4.751 -12.386 1.00 79.31 89 ASP A N 1
ATOM 694 C CA . ASP A 1 89 ? 13.791 4.318 -13.755 1.00 79.31 89 ASP A CA 1
ATOM 695 C C . ASP A 1 89 ? 13.573 2.809 -13.983 1.00 79.31 89 ASP A C 1
ATOM 697 O O . ASP A 1 89 ? 13.508 2.349 -15.129 1.00 79.31 89 ASP A O 1
ATOM 701 N N . GLY A 1 90 ? 13.407 2.038 -12.904 1.00 69.75 90 GLY A N 1
ATOM 702 C CA . GLY A 1 90 ? 13.359 0.579 -12.923 1.00 69.75 90 GLY A CA 1
ATOM 703 C C . GLY A 1 90 ? 14.724 -0.077 -13.146 1.00 69.75 90 GLY A C 1
ATOM 704 O O . GLY A 1 90 ? 14.769 -1.257 -13.484 1.00 69.75 90 GLY A O 1
ATOM 705 N N . LEU A 1 91 ? 15.825 0.663 -12.982 1.00 63.69 91 LEU A N 1
ATOM 706 C CA . LEU A 1 91 ? 17.195 0.231 -13.284 1.00 63.69 91 LEU A CA 1
ATOM 707 C C . LEU A 1 91 ? 18.085 0.108 -12.041 1.00 63.69 91 LEU A C 1
ATOM 709 O O . LEU A 1 91 ? 19.302 0.011 -12.173 1.00 63.69 91 LEU A O 1
ATOM 713 N N . GLY A 1 92 ? 17.498 0.065 -10.844 1.00 65.19 92 GLY A N 1
ATOM 714 C CA . GLY A 1 92 ? 18.253 -0.157 -9.611 1.00 65.19 92 GLY A CA 1
ATOM 715 C C . GLY A 1 92 ? 19.076 -1.452 -9.644 1.00 65.19 92 GLY A C 1
ATOM 716 O O . GLY A 1 92 ? 18.650 -2.458 -10.216 1.00 65.19 92 GLY A O 1
ATOM 717 N N . GLU A 1 93 ? 20.239 -1.437 -8.987 1.00 63.69 93 GLU A N 1
ATOM 718 C CA . GLU A 1 93 ? 21.161 -2.584 -8.884 1.00 63.69 93 GLU A CA 1
ATOM 719 C C . GLU A 1 93 ? 20.505 -3.839 -8.285 1.00 63.69 93 GLU A C 1
ATOM 721 O O . GLU A 1 93 ? 20.947 -4.955 -8.533 1.00 63.69 93 GLU A O 1
ATOM 726 N N . ALA A 1 94 ? 19.410 -3.674 -7.542 1.00 70.12 94 ALA A N 1
ATOM 727 C CA . ALA A 1 94 ? 18.699 -4.753 -6.866 1.00 70.12 94 ALA A CA 1
ATOM 728 C C . ALA A 1 94 ? 17.614 -5.430 -7.721 1.00 70.12 94 ALA A C 1
ATOM 730 O O . ALA A 1 94 ? 16.709 -6.049 -7.160 1.00 70.12 94 ALA A O 1
ATOM 731 N N . TRP A 1 95 ? 17.637 -5.284 -9.051 1.00 81.75 95 TRP A N 1
ATOM 732 C CA . TRP A 1 95 ? 16.656 -5.969 -9.890 1.00 81.75 95 TRP A CA 1
ATOM 733 C C . TRP A 1 95 ? 16.811 -7.494 -9.744 1.00 81.75 95 TRP A C 1
ATOM 735 O O . TRP A 1 95 ? 17.867 -8.025 -10.087 1.00 81.75 95 TRP A O 1
ATOM 745 N N . PRO A 1 96 ? 15.788 -8.207 -9.253 1.00 78.88 96 PRO A N 1
ATOM 746 C CA . PRO A 1 96 ? 15.882 -9.644 -9.002 1.00 78.88 96 PRO A CA 1
ATOM 747 C C . PRO A 1 96 ? 16.042 -10.450 -10.302 1.00 78.88 96 PRO A C 1
ATOM 749 O O . PRO A 1 96 ? 15.298 -10.238 -11.262 1.00 78.88 96 PRO A O 1
ATOM 752 N N . GLU A 1 97 ? 16.984 -11.399 -10.316 1.00 83.88 97 GLU A N 1
ATOM 753 C CA . GLU A 1 97 ? 17.307 -12.224 -11.493 1.00 83.88 97 GLU A CA 1
ATOM 754 C C . GLU A 1 97 ? 16.114 -13.054 -11.981 1.00 83.88 97 GLU A C 1
ATOM 756 O O . GLU A 1 97 ? 15.960 -13.271 -13.182 1.00 83.88 97 GLU A O 1
ATOM 761 N N . GLU A 1 98 ? 15.230 -13.495 -11.077 1.00 86.31 98 GLU A N 1
ATOM 762 C CA . GLU A 1 98 ? 14.083 -14.323 -11.453 1.00 86.31 98 GLU A CA 1
ATOM 763 C C . GLU A 1 98 ? 12.971 -13.566 -12.210 1.00 86.31 98 GLU A C 1
ATOM 765 O O . GLU A 1 98 ? 12.020 -14.188 -12.693 1.00 86.31 98 GLU A O 1
ATOM 770 N N . TYR A 1 99 ? 13.059 -12.236 -12.315 1.00 87.62 99 TYR A N 1
ATOM 771 C CA . TYR A 1 99 ? 12.073 -11.416 -13.014 1.00 87.62 99 TYR A CA 1
ATOM 772 C C . TYR A 1 99 ? 12.674 -10.805 -14.280 1.00 87.62 99 TYR A C 1
ATOM 774 O O . TYR A 1 99 ? 13.507 -9.904 -14.222 1.00 87.62 99 TYR A O 1
ATOM 782 N N . ASP A 1 100 ? 12.177 -11.240 -15.438 1.00 90.31 100 ASP A N 1
ATOM 783 C CA . ASP A 1 100 ? 12.548 -10.669 -16.735 1.00 90.31 100 ASP A CA 1
ATOM 784 C C . ASP A 1 100 ? 12.288 -9.153 -16.770 1.00 90.31 100 ASP A C 1
ATOM 786 O O . ASP A 1 100 ? 11.158 -8.673 -16.622 1.00 90.31 100 ASP A O 1
ATOM 790 N N . ARG A 1 101 ? 13.353 -8.377 -16.973 1.00 87.75 101 ARG A N 1
ATOM 791 C CA . ARG A 1 101 ? 13.279 -6.919 -16.933 1.00 87.75 101 ARG A CA 1
ATOM 792 C C . ARG A 1 101 ? 12.338 -6.349 -17.992 1.00 87.75 101 ARG A C 1
ATOM 794 O O . ARG A 1 101 ? 11.597 -5.417 -17.680 1.00 87.75 101 ARG A O 1
ATOM 801 N N . GLU A 1 102 ? 12.319 -6.899 -19.201 1.00 89.12 102 GLU A N 1
ATOM 802 C CA . GLU A 1 102 ? 11.461 -6.407 -20.285 1.00 89.12 102 GLU A CA 1
ATOM 803 C C . GLU A 1 102 ? 9.978 -6.614 -19.957 1.00 89.12 102 GLU A C 1
ATOM 805 O O . GLU A 1 102 ? 9.134 -5.769 -20.266 1.00 89.12 102 GLU A O 1
ATOM 810 N N . VAL A 1 103 ? 9.667 -7.699 -19.246 1.00 91.06 103 VAL A N 1
ATOM 811 C CA . VAL A 1 103 ? 8.303 -8.040 -18.827 1.00 91.06 103 VAL A CA 1
ATOM 812 C C . VAL A 1 103 ? 7.850 -7.208 -17.625 1.00 91.06 103 VAL A C 1
ATOM 814 O O . VAL A 1 103 ? 6.714 -6.725 -17.591 1.00 91.06 103 VAL A O 1
ATOM 817 N N . TYR A 1 104 ? 8.712 -7.035 -16.621 1.00 91.50 104 TYR A N 1
ATOM 818 C CA . TYR A 1 104 ? 8.316 -6.487 -15.320 1.00 91.50 104 TYR A CA 1
ATOM 819 C C . TYR A 1 104 ? 8.594 -4.982 -15.159 1.00 91.50 104 TYR A C 1
ATOM 821 O O . TYR A 1 104 ? 7.889 -4.325 -14.387 1.00 91.50 104 TYR A O 1
ATOM 829 N N . ALA A 1 105 ? 9.517 -4.377 -15.917 1.00 90.31 105 ALA A N 1
ATOM 830 C CA . ALA A 1 105 ? 9.749 -2.925 -15.867 1.00 90.31 105 ALA A CA 1
ATOM 831 C C . ALA A 1 105 ? 8.501 -2.087 -16.234 1.00 90.31 105 ALA A C 1
ATOM 833 O O . ALA A 1 105 ? 8.228 -1.095 -15.551 1.00 90.31 105 ALA A O 1
ATOM 834 N N . PRO A 1 106 ? 7.664 -2.469 -17.222 1.00 91.31 106 PRO A N 1
ATOM 835 C CA . PRO A 1 106 ? 6.393 -1.784 -17.469 1.00 91.31 106 PRO A CA 1
ATOM 836 C C . PRO A 1 106 ? 5.406 -1.871 -16.293 1.00 91.31 106 PRO A C 1
ATOM 838 O O . PRO A 1 106 ? 4.646 -0.930 -16.051 1.00 91.31 106 PRO A O 1
ATOM 841 N N . LEU A 1 107 ? 5.405 -2.984 -15.552 1.00 92.81 107 LEU A N 1
ATOM 842 C CA . LEU A 1 107 ? 4.560 -3.162 -14.365 1.00 92.81 107 LEU A CA 1
ATOM 843 C C . LEU A 1 107 ? 5.048 -2.284 -13.211 1.00 92.81 107 LEU A C 1
ATOM 845 O O . LEU A 1 107 ? 4.235 -1.668 -12.524 1.00 92.81 107 LEU A O 1
ATOM 849 N N . TRP A 1 108 ? 6.367 -2.157 -13.057 1.00 92.81 108 TRP A N 1
ATOM 850 C CA . TRP A 1 108 ? 6.968 -1.229 -12.108 1.00 92.81 108 TRP A CA 1
ATOM 851 C C . TRP A 1 108 ? 6.587 0.229 -12.394 1.00 92.81 108 TRP A C 1
ATOM 853 O O . TRP A 1 108 ? 6.057 0.917 -11.522 1.00 92.81 108 TRP A O 1
ATOM 863 N N . ARG A 1 109 ? 6.761 0.682 -13.642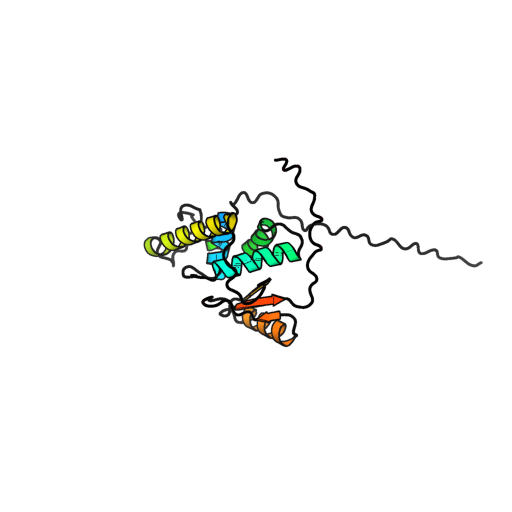 1.00 92.44 109 ARG A N 1
ATOM 864 C CA . ARG A 1 109 ? 6.370 2.040 -14.062 1.00 92.44 109 ARG A CA 1
ATOM 865 C C . ARG A 1 109 ? 4.891 2.312 -13.807 1.00 92.44 109 ARG A C 1
ATOM 867 O O . ARG A 1 109 ? 4.526 3.396 -13.367 1.00 92.44 109 ARG A O 1
ATOM 874 N N . ARG A 1 110 ? 4.032 1.316 -14.027 1.00 93.56 110 ARG A N 1
ATOM 875 C CA . ARG A 1 110 ? 2.605 1.425 -13.708 1.00 93.56 110 ARG A CA 1
ATOM 876 C C . ARG A 1 110 ? 2.360 1.613 -12.210 1.00 93.56 110 ARG A C 1
ATOM 878 O O . ARG A 1 110 ? 1.557 2.463 -11.846 1.00 93.56 110 ARG A O 1
ATOM 885 N N . ALA A 1 111 ? 3.057 0.867 -11.353 1.00 94.38 111 ALA A N 1
ATOM 886 C CA . ALA A 1 111 ? 2.953 1.032 -9.904 1.00 94.38 111 ALA A CA 1
ATOM 887 C C . ALA A 1 111 ? 3.400 2.431 -9.448 1.00 94.38 111 ALA A C 1
ATOM 889 O O . ALA A 1 111 ? 2.753 3.017 -8.584 1.00 94.38 111 ALA A O 1
ATOM 890 N N . LEU A 1 112 ? 4.443 2.996 -10.067 1.00 94.75 112 LEU A N 1
ATOM 891 C CA . LEU A 1 112 ? 4.870 4.379 -9.826 1.00 94.75 112 LEU A CA 1
ATOM 892 C C . LEU A 1 112 ? 3.803 5.401 -10.230 1.00 94.75 112 LEU A C 1
ATOM 894 O O . LEU A 1 112 ? 3.585 6.361 -9.493 1.00 94.75 112 LEU A O 1
ATOM 898 N N . VAL A 1 113 ? 3.129 5.196 -11.366 1.00 95.38 113 VAL A N 1
ATOM 899 C CA . VAL A 1 113 ? 2.023 6.060 -11.814 1.00 95.38 113 VAL A CA 1
ATOM 900 C C . VAL A 1 113 ? 0.841 5.976 -10.852 1.00 95.38 113 VAL A C 1
ATOM 902 O O . VAL A 1 113 ? 0.303 7.015 -10.471 1.00 95.38 113 VAL A O 1
ATOM 905 N N . PHE A 1 114 ? 0.459 4.770 -10.419 1.00 96.06 114 PHE A N 1
ATOM 906 C CA . PHE A 1 114 ? -0.581 4.603 -9.403 1.00 96.06 114 PHE A CA 1
ATOM 907 C C . PHE A 1 114 ? -0.201 5.314 -8.109 1.00 96.06 114 PHE A C 1
ATOM 909 O O . PHE A 1 114 ? -0.958 6.154 -7.650 1.00 96.06 114 PHE A O 1
ATOM 916 N N . ALA A 1 115 ? 1.001 5.083 -7.580 1.00 96.25 115 ALA A N 1
ATOM 917 C CA . ALA A 1 115 ? 1.459 5.735 -6.358 1.00 96.25 115 ALA A CA 1
ATOM 918 C C . ALA A 1 115 ? 1.438 7.271 -6.455 1.00 96.25 115 ALA A C 1
ATOM 920 O O . ALA A 1 115 ? 0.987 7.931 -5.524 1.00 96.25 115 ALA A O 1
ATOM 921 N N . ALA A 1 116 ? 1.888 7.848 -7.574 1.00 96.81 116 ALA A N 1
ATOM 922 C CA . ALA A 1 116 ? 1.842 9.296 -7.781 1.00 96.81 116 ALA A CA 1
ATOM 923 C C . ALA A 1 116 ? 0.400 9.819 -7.826 1.00 96.81 116 ALA A C 1
ATOM 925 O O . ALA A 1 116 ? 0.077 10.805 -7.169 1.00 96.81 116 ALA A O 1
ATOM 926 N N . THR A 1 117 ? -0.469 9.137 -8.574 1.00 97.25 117 THR A N 1
ATOM 927 C CA . THR A 1 117 ? -1.883 9.512 -8.725 1.00 97.25 117 THR A CA 1
ATOM 928 C C . THR A 1 117 ? -2.618 9.420 -7.389 1.00 97.25 117 THR A C 1
ATOM 930 O O . THR A 1 117 ? -3.305 10.360 -6.995 1.00 97.25 117 THR A O 1
ATOM 933 N N . ASP A 1 118 ? -2.416 8.322 -6.663 1.00 97.06 118 ASP A N 1
ATOM 934 C CA . ASP A 1 118 ? -3.038 8.040 -5.372 1.00 97.06 118 ASP A CA 1
ATOM 935 C C . ASP A 1 118 ? -2.627 9.072 -4.311 1.00 97.06 118 ASP A C 1
ATOM 937 O O . ASP A 1 118 ? -3.458 9.497 -3.516 1.00 97.06 118 ASP A O 1
ATOM 941 N N . LEU A 1 119 ? -1.369 9.530 -4.319 1.00 96.56 119 LEU A N 1
ATOM 942 C CA . LEU A 1 119 ? -0.895 10.579 -3.407 1.00 96.56 119 LEU A CA 1
ATOM 943 C C . LEU A 1 119 ? -1.520 11.954 -3.678 1.00 96.56 119 LEU A C 1
ATOM 945 O O . LEU A 1 119 ? -1.620 12.756 -2.752 1.00 96.56 119 LEU A O 1
ATOM 949 N N . VAL A 1 120 ? -1.913 12.240 -4.922 1.00 96.81 120 VAL A N 1
ATOM 950 C CA . VAL A 1 120 ? -2.515 13.529 -5.300 1.00 96.81 120 VAL A CA 1
ATOM 951 C C . VAL A 1 120 ? -4.030 13.514 -5.112 1.00 96.81 120 VAL A C 1
ATOM 953 O O . VAL A 1 120 ? -4.590 14.481 -4.601 1.00 96.81 120 VAL A O 1
ATOM 956 N N . PHE A 1 121 ? -4.698 12.435 -5.525 1.00 96.88 121 PHE A N 1
ATOM 957 C CA . PHE A 1 121 ? -6.159 12.404 -5.628 1.00 96.88 121 PHE A CA 1
ATOM 958 C C . PHE A 1 121 ? -6.851 11.500 -4.611 1.00 96.88 121 PHE A C 1
ATOM 960 O O . PHE A 1 121 ? -8.056 11.648 -4.435 1.00 96.88 121 PHE A O 1
ATOM 967 N N . ALA A 1 122 ? -6.110 10.621 -3.930 1.00 95.88 122 ALA A N 1
ATOM 968 C CA . ALA A 1 122 ? -6.624 9.459 -3.207 1.00 95.88 122 ALA A CA 1
ATOM 969 C C . ALA A 1 122 ? -7.485 8.531 -4.103 1.00 95.88 122 ALA A C 1
ATOM 971 O O . ALA A 1 122 ? -8.453 8.967 -4.727 1.00 95.88 122 ALA A O 1
ATOM 972 N N . PRO A 1 123 ? -7.182 7.224 -4.184 1.00 96.25 123 PRO A N 1
ATOM 973 C CA . PRO A 1 123 ? -8.017 6.296 -4.936 1.00 96.25 123 PRO A CA 1
ATOM 974 C C . PRO A 1 123 ? -9.373 6.109 -4.246 1.00 96.25 123 PRO A C 1
ATOM 976 O O . PRO A 1 123 ? -9.509 6.301 -3.035 1.00 96.25 123 PRO A O 1
ATOM 979 N N . GLU A 1 124 ? -10.376 5.651 -4.995 1.00 95.38 124 GLU A N 1
ATOM 980 C CA . GLU A 1 124 ? -11.629 5.178 -4.402 1.00 95.38 124 GLU A CA 1
ATOM 981 C C . GLU A 1 124 ? -11.341 4.042 -3.405 1.00 95.38 124 GLU A C 1
ATOM 983 O O . GLU A 1 124 ? -10.503 3.179 -3.665 1.00 95.38 124 GLU A O 1
ATOM 988 N N . ASN A 1 125 ? -12.013 4.029 -2.249 1.00 95.69 125 ASN A N 1
ATOM 989 C CA . ASN A 1 125 ? -11.891 2.912 -1.313 1.00 95.69 125 ASN A CA 1
ATOM 990 C C . ASN A 1 125 ? -12.651 1.695 -1.867 1.00 95.69 125 ASN A C 1
ATOM 992 O O . ASN A 1 125 ? -13.880 1.733 -1.927 1.00 95.69 125 ASN A O 1
ATOM 996 N N . PRO A 1 126 ? -11.969 0.590 -2.226 1.00 95.56 126 PRO A N 1
ATOM 997 C CA . PRO A 1 126 ? -12.633 -0.567 -2.816 1.00 95.56 126 PRO A CA 1
ATOM 998 C C . PRO A 1 126 ? -13.347 -1.438 -1.773 1.00 95.56 126 PRO A C 1
ATOM 1000 O O . PRO A 1 126 ? -14.036 -2.393 -2.136 1.00 95.56 126 PRO A O 1
ATOM 1003 N N . CYS A 1 127 ? -13.120 -1.179 -0.483 1.00 96.06 127 CYS A N 1
ATOM 1004 C CA . CYS A 1 127 ? -13.602 -1.988 0.622 1.00 96.06 127 CYS A CA 1
ATOM 1005 C C . CYS A 1 127 ? -14.977 -1.531 1.116 1.00 96.06 127 CYS A C 1
ATOM 1007 O O . CYS A 1 127 ? -15.267 -0.343 1.196 1.00 96.06 127 CYS A O 1
ATOM 1009 N N . ASN A 1 128 ? -15.798 -2.479 1.573 1.00 95.31 128 ASN A N 1
ATOM 1010 C CA . ASN A 1 128 ? -17.073 -2.206 2.252 1.00 95.31 128 ASN A CA 1
ATOM 1011 C C . ASN A 1 128 ? -16.917 -1.676 3.699 1.00 95.31 128 ASN A C 1
ATOM 1013 O O . ASN A 1 128 ? -17.712 -2.005 4.581 1.00 95.31 128 ASN A O 1
ATOM 1017 N N . GLY A 1 129 ? -15.868 -0.896 3.956 1.00 94.75 129 GLY A N 1
ATOM 1018 C CA . GLY A 1 129 ? -15.500 -0.349 5.256 1.00 94.75 129 GLY A CA 1
ATOM 1019 C C . GLY A 1 129 ? -14.091 0.239 5.231 1.00 94.75 129 GLY A C 1
ATOM 1020 O O . GLY A 1 129 ? -13.470 0.336 4.174 1.00 94.75 129 GLY A O 1
ATOM 1021 N N . ASP A 1 130 ? -13.574 0.591 6.405 1.00 95.50 130 ASP A N 1
ATOM 1022 C CA . ASP A 1 130 ? -12.245 1.185 6.551 1.00 95.50 130 ASP A CA 1
ATOM 1023 C C . ASP A 1 130 ? -11.193 0.085 6.750 1.00 95.50 130 ASP A C 1
ATOM 1025 O O . ASP A 1 130 ? -11.117 -0.502 7.837 1.00 95.50 130 ASP A O 1
ATOM 1029 N N . PRO A 1 131 ? -10.382 -0.253 5.729 1.00 95.81 131 PRO A N 1
ATOM 1030 C CA . PRO A 1 131 ? -9.291 -1.188 5.934 1.00 95.81 131 PRO A CA 1
ATOM 1031 C C . PRO A 1 131 ? -8.252 -0.532 6.841 1.00 95.81 131 PRO A C 1
ATOM 1033 O O . PRO A 1 131 ? -7.882 0.619 6.648 1.00 95.81 131 PRO A O 1
ATOM 1036 N N . GLU A 1 132 ? -7.778 -1.262 7.842 1.00 93.81 132 GLU A N 1
ATOM 1037 C CA . GLU A 1 132 ? -6.775 -0.799 8.818 1.00 93.81 132 GLU A CA 1
ATOM 1038 C C . GLU A 1 132 ? -5.609 -1.795 8.933 1.00 93.81 132 GLU A C 1
ATOM 1040 O O . GLU A 1 132 ? -4.550 -1.511 9.507 1.00 93.81 132 GLU A O 1
ATOM 1045 N N . HIS A 1 133 ? -5.803 -2.994 8.384 1.00 91.00 133 HIS A N 1
ATOM 1046 C CA . HIS A 1 133 ? -4.807 -4.043 8.298 1.00 91.00 133 HIS A CA 1
ATOM 1047 C C . HIS A 1 133 ? -5.049 -4.927 7.073 1.00 91.00 133 HIS A C 1
ATOM 1049 O O . HIS A 1 133 ? -6.172 -5.030 6.581 1.00 91.00 133 HIS A O 1
ATOM 1055 N N . TRP A 1 134 ? -4.008 -5.623 6.626 1.00 89.69 134 TRP A N 1
ATOM 1056 C CA . TRP A 1 134 ? -4.108 -6.664 5.610 1.00 89.69 134 TRP A CA 1
ATOM 1057 C C . TRP A 1 134 ? -3.221 -7.854 5.969 1.00 89.69 134 TRP A C 1
ATOM 1059 O O . TRP A 1 134 ? -2.337 -7.751 6.818 1.00 89.69 134 TRP A O 1
ATOM 1069 N N . GLY A 1 135 ? -3.476 -8.998 5.339 1.00 82.00 135 GLY A N 1
ATOM 1070 C CA . GLY A 1 135 ? -2.682 -10.207 5.529 1.00 82.00 135 GLY A CA 1
ATOM 1071 C C . GLY A 1 135 ? -2.490 -10.982 4.232 1.00 82.00 135 GLY A C 1
ATOM 1072 O O . GLY A 1 135 ? -3.453 -11.252 3.504 1.00 82.00 135 GLY A O 1
ATOM 1073 N N . GLY A 1 136 ? -1.243 -11.386 3.980 1.00 72.94 136 GLY A N 1
ATOM 1074 C CA . GLY A 1 136 ? -0.888 -12.271 2.881 1.00 72.94 136 GLY A CA 1
ATOM 1075 C C . GLY A 1 136 ? -1.445 -13.674 3.117 1.00 72.94 136 GLY A C 1
ATOM 1076 O O . GLY A 1 136 ? -0.934 -14.446 3.926 1.00 72.94 136 GLY A O 1
ATOM 1077 N N . MET A 1 137 ? -2.483 -14.057 2.374 1.00 71.06 137 MET A N 1
ATOM 1078 C CA . MET A 1 137 ? -3.166 -15.348 2.574 1.00 71.06 137 MET A CA 1
ATOM 1079 C C . MET A 1 137 ? -2.330 -16.580 2.207 1.00 71.06 137 MET A C 1
ATOM 1081 O O . MET A 1 137 ? -2.715 -17.713 2.518 1.00 71.06 137 MET A O 1
ATOM 1085 N N . ARG A 1 138 ? -1.190 -16.362 1.547 1.00 71.75 138 ARG A N 1
ATOM 1086 C CA . ARG A 1 138 ? -0.243 -17.403 1.136 1.00 71.75 138 ARG A CA 1
ATOM 1087 C C . ARG A 1 138 ? 0.722 -17.798 2.254 1.00 71.75 138 ARG A C 1
ATOM 1089 O O . ARG A 1 138 ? 1.181 -18.935 2.271 1.00 71.75 138 ARG A O 1
ATOM 1096 N N . ILE A 1 139 ? 0.990 -16.905 3.208 1.00 77.00 139 ILE A N 1
ATOM 1097 C CA . ILE A 1 139 ? 1.919 -17.164 4.310 1.00 77.00 139 ILE A CA 1
ATOM 1098 C C . ILE A 1 139 ? 1.132 -17.767 5.476 1.00 77.00 139 ILE A C 1
ATOM 1100 O O . ILE A 1 139 ? 0.252 -17.134 6.062 1.00 77.00 139 ILE A O 1
ATOM 1104 N N . ARG A 1 140 ? 1.444 -19.021 5.840 1.00 83.06 140 ARG A N 1
ATOM 1105 C CA . ARG A 1 140 ? 0.722 -19.759 6.898 1.00 83.06 140 ARG A CA 1
ATOM 1106 C C . ARG A 1 140 ? 0.691 -18.987 8.219 1.00 83.06 140 ARG A C 1
ATOM 1108 O O . ARG A 1 140 ? -0.350 -18.967 8.873 1.00 83.06 140 ARG A O 1
ATOM 1115 N N . ARG A 1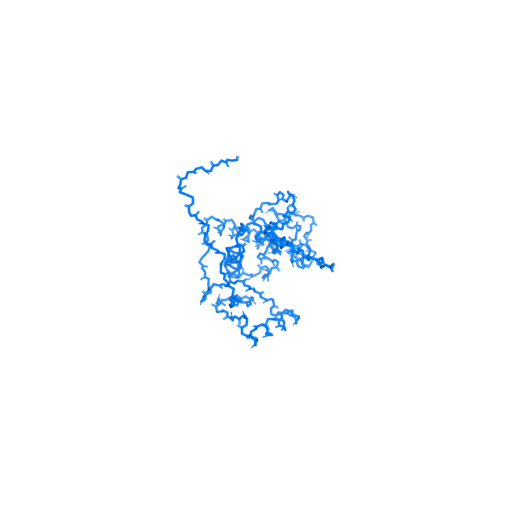 141 ? 1.811 -18.368 8.607 1.00 83.62 141 ARG A N 1
ATOM 1116 C CA . ARG A 1 141 ? 1.937 -17.579 9.843 1.00 83.62 141 ARG A CA 1
ATOM 1117 C C . ARG A 1 141 ? 0.942 -16.418 9.871 1.00 83.62 141 ARG A C 1
ATOM 1119 O O . ARG A 1 141 ? 0.209 -16.279 10.850 1.00 83.62 141 ARG A O 1
ATOM 1126 N N . ASP A 1 142 ? 0.872 -15.647 8.792 1.00 82.00 142 ASP A N 1
ATOM 1127 C CA . ASP A 1 142 ? 0.011 -14.465 8.702 1.00 82.00 142 ASP A CA 1
ATOM 1128 C C . ASP A 1 142 ? -1.459 -14.864 8.660 1.00 82.00 142 ASP A C 1
ATOM 1130 O O . ASP A 1 142 ? -2.275 -14.304 9.392 1.00 82.00 142 ASP A O 1
ATOM 1134 N N . ARG A 1 143 ? -1.781 -15.927 7.915 1.00 87.25 143 ARG A N 1
ATOM 1135 C CA . ARG A 1 143 ? -3.123 -16.517 7.900 1.00 87.25 143 ARG A CA 1
ATOM 1136 C C . ARG A 1 143 ? -3.575 -16.965 9.291 1.00 87.25 143 ARG A C 1
ATOM 1138 O O . ARG A 1 143 ? -4.690 -16.659 9.696 1.00 87.25 143 ARG A O 1
ATOM 1145 N N . LEU A 1 144 ? -2.723 -17.667 10.042 1.00 89.44 144 LEU A N 1
ATOM 1146 C CA . LEU A 1 144 ? -3.051 -18.107 11.405 1.00 89.44 144 LEU A CA 1
ATOM 1147 C C . LEU A 1 144 ? -3.225 -16.926 12.364 1.00 89.44 144 LEU A C 1
ATOM 1149 O O . LEU A 1 144 ? -4.131 -16.935 13.194 1.00 89.44 144 LEU A O 1
ATOM 1153 N N . ARG A 1 145 ? -2.372 -15.902 12.254 1.00 87.94 145 ARG A N 1
ATOM 1154 C CA . ARG A 1 145 ? -2.496 -14.673 13.045 1.00 87.94 145 ARG A CA 1
ATOM 1155 C C . ARG A 1 145 ? -3.815 -13.956 12.758 1.00 87.94 145 ARG A C 1
ATOM 1157 O O . ARG A 1 145 ? -4.476 -13.535 13.705 1.00 87.94 145 ARG A O 1
ATOM 1164 N N . ALA A 1 146 ? -4.178 -13.829 11.483 1.00 89.62 146 ALA A N 1
ATOM 1165 C CA . ALA A 1 146 ? -5.410 -13.182 11.062 1.00 89.62 146 ALA A CA 1
ATOM 1166 C C . ALA A 1 146 ? -6.646 -13.957 11.528 1.00 89.62 146 ALA A C 1
ATOM 1168 O O . ALA A 1 146 ? -7.543 -13.353 12.107 1.00 89.62 146 ALA A O 1
ATOM 1169 N N . ASN A 1 147 ? -6.662 -15.284 11.362 1.00 91.06 147 ASN A N 1
ATOM 1170 C CA . ASN A 1 147 ? -7.773 -16.124 11.813 1.00 91.06 147 ASN A CA 1
ATOM 1171 C C . ASN A 1 147 ? -8.015 -15.980 13.319 1.00 91.06 147 ASN A C 1
ATOM 1173 O O . ASN A 1 147 ? -9.131 -15.662 13.709 1.00 91.06 147 ASN A O 1
ATOM 1177 N N . ARG A 1 148 ? -6.964 -16.081 14.146 1.00 92.56 148 ARG A N 1
ATOM 1178 C CA . ARG A 1 148 ? -7.092 -15.870 15.598 1.00 92.56 148 ARG A CA 1
ATOM 1179 C C . ARG A 1 148 ? -7.649 -14.489 15.935 1.00 92.56 148 ARG A C 1
ATOM 1181 O O . ARG A 1 148 ? -8.509 -14.359 16.788 1.00 92.56 148 ARG A O 1
ATOM 1188 N N . ALA A 1 149 ? -7.183 -13.437 15.260 1.00 91.50 149 ALA A N 1
ATOM 1189 C CA . ALA A 1 149 ? -7.688 -12.089 15.515 1.00 91.50 149 ALA A CA 1
ATOM 1190 C C . ALA A 1 149 ? -9.163 -11.909 15.124 1.00 91.50 149 ALA A C 1
ATOM 1192 O O . ALA A 1 149 ? -9.857 -11.118 15.762 1.00 91.50 149 ALA A O 1
ATOM 1193 N N . VAL A 1 150 ? -9.636 -12.627 14.104 1.00 92.94 150 VAL A N 1
ATOM 1194 C CA . VAL A 1 150 ? -11.054 -12.658 13.725 1.00 92.94 150 VAL A CA 1
ATOM 1195 C C . VAL A 1 150 ? -11.873 -13.468 14.733 1.00 92.94 150 VAL A C 1
ATOM 1197 O O . VAL A 1 150 ? -12.918 -12.992 15.166 1.00 92.94 150 VAL A O 1
ATOM 1200 N N . GLU A 1 151 ? -11.390 -14.641 15.147 1.00 94.56 151 GLU A N 1
ATOM 1201 C CA . GLU A 1 151 ? -12.025 -15.496 16.165 1.00 94.56 151 GLU A CA 1
ATOM 1202 C C . GLU A 1 151 ? -12.172 -14.766 17.510 1.00 94.56 151 GLU A C 1
ATOM 1204 O O . GLU A 1 151 ? -13.239 -14.800 18.116 1.00 94.56 151 GLU A O 1
ATOM 1209 N N . ASP A 1 152 ? -11.151 -14.008 17.917 1.00 93.25 152 ASP A N 1
ATOM 1210 C CA . ASP A 1 152 ? -11.172 -13.162 19.118 1.00 93.25 152 ASP A CA 1
ATOM 1211 C C . ASP A 1 152 ? -12.079 -11.916 18.976 1.00 93.25 152 ASP A C 1
ATOM 1213 O O . ASP A 1 152 ? -12.132 -11.076 19.875 1.00 93.25 152 ASP A O 1
ATOM 1217 N N . GLY A 1 153 ? -12.708 -11.700 17.815 1.00 92.38 153 GLY A N 1
ATOM 1218 C CA . GLY A 1 153 ? -13.515 -10.511 17.524 1.00 92.38 153 GLY A CA 1
ATOM 1219 C C . GLY A 1 153 ? -12.717 -9.203 17.426 1.00 92.38 153 GLY A 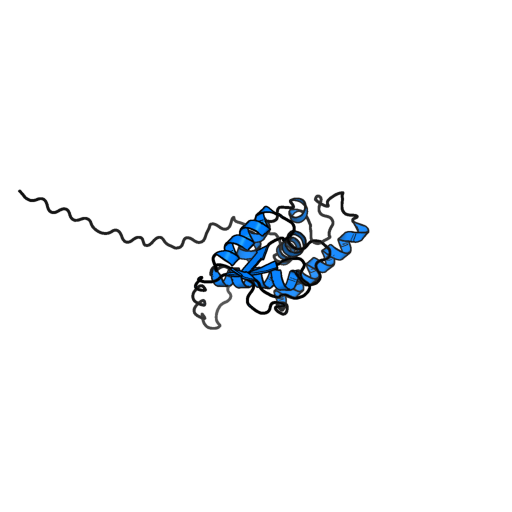C 1
ATOM 1220 O O . GLY A 1 153 ? -13.308 -8.122 17.384 1.00 92.38 153 GLY A O 1
ATOM 1221 N N . ARG A 1 154 ? -11.380 -9.272 17.378 1.00 92.69 154 ARG A N 1
ATOM 1222 C CA . ARG A 1 154 ? -10.490 -8.102 17.285 1.00 92.69 154 ARG A CA 1
ATOM 1223 C C . ARG A 1 154 ? -10.427 -7.550 15.870 1.00 92.69 154 ARG A C 1
ATOM 1225 O O . ARG A 1 154 ? -10.279 -6.342 15.715 1.00 92.69 154 ARG A O 1
ATOM 1232 N N . TRP A 1 155 ? -10.521 -8.402 14.853 1.00 94.12 155 TRP A N 1
ATOM 1233 C CA . TRP A 1 155 ? -10.518 -8.014 13.441 1.00 94.12 155 TRP A CA 1
ATOM 1234 C C . TRP A 1 155 ? -11.820 -8.414 12.757 1.00 94.12 155 TRP A C 1
ATOM 1236 O O . TRP A 1 155 ? -12.372 -9.478 13.020 1.00 94.12 155 TRP A O 1
ATOM 1246 N N . GLN A 1 156 ? -12.281 -7.575 11.837 1.00 95.38 156 GLN A N 1
ATOM 1247 C CA . GLN A 1 156 ? -13.414 -7.864 10.969 1.00 95.38 156 GLN A CA 1
ATOM 1248 C C . GLN A 1 156 ? -12.928 -7.924 9.520 1.00 95.38 156 GLN A C 1
ATOM 1250 O O . GLN A 1 156 ? -12.379 -6.929 9.049 1.00 95.38 156 GLN A O 1
ATOM 1255 N N . PRO A 1 157 ? -13.109 -9.050 8.807 1.00 95.12 157 PRO A N 1
ATOM 1256 C CA . PRO A 1 157 ? -12.750 -9.130 7.397 1.00 95.12 157 PRO A CA 1
ATOM 1257 C C . PRO A 1 157 ? -13.614 -8.176 6.567 1.00 95.12 157 PRO A C 1
ATOM 1259 O O . PRO A 1 157 ? -14.817 -8.050 6.806 1.00 95.12 157 PRO A O 1
ATOM 1262 N N . LEU A 1 158 ? -12.990 -7.535 5.583 1.00 96.19 158 LEU A N 1
ATOM 1263 C CA . LEU A 1 158 ? -13.638 -6.631 4.639 1.00 96.19 158 LEU A CA 1
ATOM 1264 C C . LEU A 1 158 ? -13.700 -7.259 3.248 1.00 96.19 158 LEU A C 1
ATOM 1266 O O . LEU A 1 158 ? -12.811 -8.011 2.840 1.00 96.19 158 LEU A O 1
ATOM 1270 N N . ALA A 1 159 ? -14.753 -6.923 2.511 1.00 94.75 159 ALA A N 1
ATOM 1271 C CA . ALA A 1 159 ? -14.880 -7.235 1.099 1.00 94.75 159 ALA A CA 1
ATOM 1272 C C . ALA A 1 159 ? -14.332 -6.054 0.292 1.00 94.75 159 ALA A C 1
ATOM 1274 O O . ALA A 1 159 ? -14.966 -5.005 0.252 1.00 94.75 159 ALA A O 1
ATOM 1275 N N . CYS A 1 160 ? -13.166 -6.239 -0.333 1.00 92.38 160 CYS A N 1
ATOM 1276 C CA . CYS A 1 160 ? -12.473 -5.218 -1.135 1.00 92.38 160 CYS A CA 1
ATOM 1277 C C . CYS A 1 160 ? -12.469 -5.525 -2.640 1.00 92.38 160 CYS A C 1
ATOM 1279 O O . CYS A 1 160 ? -11.681 -4.976 -3.405 1.00 92.38 160 CYS A O 1
ATOM 1281 N N . GLY A 1 161 ? -13.331 -6.446 -3.081 1.00 87.62 161 GLY A N 1
ATOM 1282 C CA . GLY A 1 161 ? -13.409 -6.862 -4.479 1.00 87.62 161 GLY A CA 1
ATOM 1283 C C . GLY A 1 161 ? -12.204 -7.696 -4.925 1.00 87.62 161 GLY A C 1
ATOM 1284 O O . GLY A 1 161 ? -11.771 -8.604 -4.221 1.00 87.62 161 GLY A O 1
ATOM 1285 N N . GLY A 1 162 ? -11.699 -7.422 -6.132 1.00 83.88 162 GLY A N 1
ATOM 1286 C CA . GLY A 1 162 ? -10.679 -8.213 -6.837 1.00 83.88 162 GLY A CA 1
ATOM 1287 C C . GLY A 1 162 ? -9.251 -8.104 -6.287 1.00 83.88 162 GLY A C 1
ATOM 1288 O O . GLY A 1 162 ? -8.309 -8.064 -7.079 1.00 83.88 162 GLY A O 1
ATOM 1289 N N . THR A 1 163 ? -9.084 -8.026 -4.967 1.00 88.81 163 THR A N 1
ATOM 1290 C CA . THR A 1 163 ? -7.779 -7.993 -4.300 1.00 88.81 163 THR A CA 1
ATOM 1291 C C . THR A 1 163 ? -7.226 -9.401 -4.089 1.00 88.81 163 THR A C 1
ATOM 1293 O O . THR A 1 163 ? -7.965 -10.366 -3.882 1.00 88.81 163 THR A O 1
ATOM 1296 N N . ARG A 1 164 ? -5.900 -9.543 -4.121 1.00 86.00 164 ARG A N 1
ATOM 1297 C CA . ARG A 1 164 ? -5.208 -10.803 -3.798 1.00 86.00 164 ARG A CA 1
ATOM 1298 C C . ARG A 1 164 ? -4.999 -10.966 -2.294 1.00 86.00 164 ARG A C 1
ATOM 1300 O O . ARG A 1 164 ? -4.896 -12.095 -1.807 1.00 86.00 164 ARG A O 1
ATOM 1307 N N . ASN A 1 165 ? -4.930 -9.851 -1.574 1.00 88.88 165 ASN A N 1
ATOM 1308 C CA . ASN A 1 165 ? -4.843 -9.803 -0.123 1.00 88.88 165 ASN A CA 1
ATOM 1309 C C . ASN A 1 165 ? -6.227 -9.804 0.531 1.00 88.88 165 ASN A C 1
ATOM 1311 O O . ASN A 1 165 ? -7.235 -9.447 -0.085 1.00 88.88 165 ASN A O 1
ATOM 1315 N N . ARG A 1 166 ? -6.266 -10.204 1.809 1.00 92.06 166 ARG A N 1
ATOM 1316 C CA . ARG A 1 166 ? -7.422 -9.965 2.679 1.00 92.06 166 ARG A CA 1
ATOM 1317 C C . ARG A 1 166 ? -7.173 -8.738 3.529 1.00 92.06 166 ARG A C 1
ATOM 1319 O O . ARG A 1 166 ? -6.091 -8.598 4.096 1.00 92.06 166 ARG A O 1
ATOM 1326 N N . PHE A 1 167 ? -8.203 -7.916 3.653 1.00 94.25 167 PHE A N 1
ATOM 1327 C CA . PHE A 1 167 ? -8.185 -6.684 4.424 1.00 94.25 167 PHE A CA 1
ATOM 1328 C C . PHE A 1 167 ? -9.136 -6.787 5.606 1.00 94.25 167 PHE A C 1
ATOM 1330 O O . PHE A 1 167 ? -10.102 -7.556 5.589 1.00 94.25 167 PHE A O 1
ATOM 1337 N N . TYR A 1 168 ? -8.830 -6.021 6.645 1.00 95.31 168 TYR A N 1
ATOM 1338 C CA . TYR A 1 168 ? -9.512 -6.096 7.922 1.00 95.31 168 TYR A CA 1
ATOM 1339 C C . TYR A 1 168 ? -9.688 -4.704 8.526 1.00 95.31 168 TYR A C 1
ATOM 1341 O O . TYR A 1 168 ? -8.756 -3.898 8.505 1.00 95.31 168 TYR A O 1
ATOM 1349 N N . ALA A 1 169 ? -10.847 -4.471 9.136 1.00 94.69 169 ALA A N 1
ATOM 1350 C CA . ALA A 1 169 ? -11.035 -3.417 10.128 1.00 94.69 169 ALA A CA 1
ATOM 1351 C C . ALA A 1 169 ? -10.614 -3.939 11.514 1.00 94.69 169 ALA A C 1
ATOM 1353 O O . ALA A 1 169 ? -10.831 -5.115 11.830 1.00 94.69 169 ALA A O 1
ATOM 1354 N N . VAL A 1 170 ? -10.026 -3.094 12.361 1.00 91.19 170 VAL A N 1
ATOM 1355 C CA . VAL A 1 170 ? -9.576 -3.440 13.716 1.00 91.19 170 VAL A CA 1
ATOM 1356 C C . VAL A 1 170 ? -10.555 -2.873 14.747 1.00 91.19 170 VAL A C 1
ATOM 1358 O O . VAL A 1 170 ? -10.633 -1.675 15.002 1.00 91.19 170 VAL A O 1
ATOM 1361 N N . ARG A 1 171 ? -11.297 -3.759 15.411 1.00 87.44 171 ARG A N 1
ATOM 1362 C CA . ARG A 1 171 ? -12.309 -3.397 16.409 1.00 87.44 171 ARG A CA 1
ATOM 1363 C C . ARG A 1 171 ? -11.690 -2.956 17.736 1.00 87.44 171 ARG A C 1
ATOM 1365 O O . ARG A 1 171 ? -10.589 -3.362 18.111 1.00 87.44 171 ARG A O 1
ATOM 1372 N N . GLY A 1 172 ? -12.446 -2.144 18.478 1.00 74.62 172 GLY A N 1
ATOM 1373 C CA . GLY A 1 172 ? -12.128 -1.763 19.859 1.00 74.62 172 GLY A CA 1
ATOM 1374 C C . GLY A 1 172 ? -10.995 -0.743 20.010 1.00 74.62 172 GLY A C 1
ATOM 1375 O O . GLY A 1 172 ? -10.562 -0.479 21.130 1.00 74.62 172 GLY A O 1
ATOM 1376 N N . ARG A 1 173 ? -10.506 -0.153 18.914 1.00 68.94 173 ARG A N 1
ATOM 1377 C CA . ARG A 1 173 ? -9.533 0.942 18.966 1.00 68.94 173 ARG A CA 1
ATOM 1378 C C . ARG A 1 173 ? -10.244 2.280 18.820 1.00 68.94 173 ARG A C 1
ATOM 1380 O O . ARG A 1 173 ? -11.029 2.472 17.898 1.00 68.94 173 ARG A O 1
ATOM 1387 N N . ARG A 1 174 ? -9.958 3.214 19.729 1.00 63.03 174 ARG A N 1
ATOM 1388 C CA . ARG A 1 174 ? -10.354 4.615 19.549 1.00 63.03 174 ARG A CA 1
ATOM 1389 C C . ARG A 1 174 ? -9.467 5.208 18.456 1.00 63.03 174 ARG A C 1
ATOM 1391 O O . ARG A 1 174 ? -8.249 5.031 18.518 1.00 63.03 174 ARG A O 1
ATOM 1398 N N . ARG A 1 175 ? -10.063 5.888 17.472 1.00 62.19 175 ARG A N 1
ATOM 1399 C CA . ARG A 1 175 ? -9.303 6.788 16.593 1.00 62.19 175 ARG A CA 1
ATOM 1400 C C . ARG A 1 175 ? -8.616 7.828 17.477 1.00 62.19 175 ARG A C 1
ATOM 1402 O O . ARG A 1 175 ? -9.184 8.215 18.504 1.00 62.19 175 ARG A O 1
ATOM 1409 N N . ALA A 1 176 ? -7.405 8.246 17.109 1.00 61.84 176 ALA A N 1
ATOM 1410 C CA . ALA A 1 176 ? -6.838 9.446 17.704 1.00 61.84 176 ALA A CA 1
ATOM 1411 C C . ALA A 1 176 ? -7.879 10.577 17.585 1.00 61.84 176 ALA A C 1
ATOM 1413 O O . ALA A 1 176 ? -8.620 10.597 16.594 1.00 61.84 176 ALA A O 1
ATOM 1414 N N . PRO A 1 177 ? -7.995 11.465 18.588 1.00 56.22 177 PRO A N 1
ATOM 1415 C CA . PRO A 1 177 ? -8.817 12.651 18.429 1.00 56.22 177 PRO A CA 1
ATOM 1416 C C . PRO A 1 177 ? -8.390 13.345 17.136 1.00 56.22 177 PRO A C 1
ATOM 1418 O O . PRO A 1 177 ? -7.190 13.465 16.875 1.00 56.22 177 PRO A O 1
ATOM 1421 N N . GLU A 1 178 ? -9.368 13.729 16.317 1.00 51.19 178 GLU A N 1
ATOM 1422 C CA .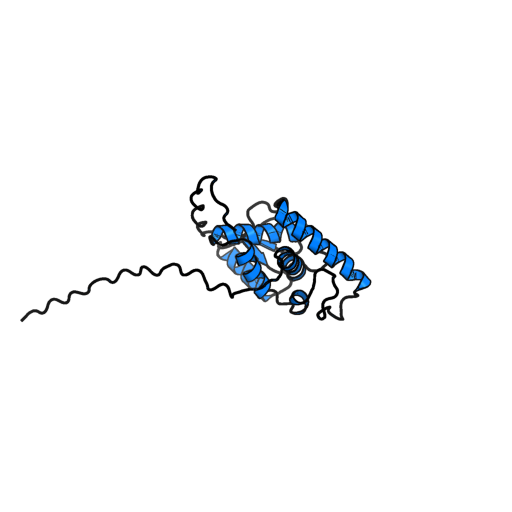 GLU A 1 178 ? -9.121 14.517 15.114 1.00 51.19 178 GLU A CA 1
ATOM 1423 C C . GLU A 1 178 ? -8.225 15.701 15.513 1.00 51.19 178 GLU A C 1
ATOM 1425 O O . GLU A 1 178 ? -8.494 16.316 16.556 1.00 51.19 178 GLU A O 1
ATOM 1430 N N . PRO A 1 179 ? -7.122 15.983 14.789 1.00 50.09 179 PRO A N 1
ATOM 1431 C CA . PRO A 1 179 ? -6.323 17.158 15.088 1.00 50.09 179 PRO A CA 1
ATOM 1432 C C . PRO A 1 179 ? -7.284 18.339 15.110 1.00 50.09 179 PRO A C 1
ATOM 1434 O O . PRO A 1 179 ? -8.015 18.537 14.139 1.00 50.09 179 PRO A O 1
ATOM 1437 N N . LEU A 1 180 ? -7.334 19.070 16.229 1.00 39.22 180 LEU A N 1
ATOM 1438 C CA . LEU A 1 180 ? -8.098 20.310 16.307 1.00 39.22 180 LEU A CA 1
ATOM 1439 C C . LEU A 1 180 ? -7.747 21.102 15.055 1.00 39.22 180 LEU A C 1
ATOM 1441 O O . LEU A 1 180 ? -6.565 21.375 14.843 1.00 39.22 180 LEU A O 1
ATOM 1445 N N . ALA A 1 181 ? -8.743 21.372 14.209 1.00 37.34 181 ALA A N 1
ATOM 1446 C CA . ALA A 1 181 ? -8.552 22.129 12.988 1.00 37.34 181 ALA A CA 1
ATOM 1447 C C . ALA A 1 181 ? -7.937 23.473 13.379 1.00 37.34 181 ALA A C 1
ATOM 1449 O O . ALA A 1 181 ? -8.626 24.389 13.829 1.00 37.34 181 ALA A O 1
ATOM 1450 N N . VAL A 1 182 ? -6.614 23.571 13.274 1.00 45.03 182 VAL A N 1
ATOM 1451 C CA . VAL A 1 182 ? -5.932 24.850 13.298 1.00 45.03 182 VAL A CA 1
ATOM 1452 C C . VAL A 1 182 ? -6.418 25.506 12.019 1.00 45.03 182 VAL A C 1
ATOM 1454 O O . VAL A 1 182 ? -6.235 24.952 10.934 1.00 45.03 182 VAL A O 1
ATOM 1457 N N . GLY A 1 183 ? -7.184 26.587 12.171 1.00 35.69 183 GLY A N 1
ATOM 1458 C CA . GLY A 1 183 ? -7.818 27.284 11.059 1.00 35.69 183 GLY A CA 1
ATOM 1459 C C . GLY A 1 183 ? -6.831 27.563 9.919 1.00 35.69 183 GLY A C 1
ATOM 1460 O O . GLY A 1 183 ? -5.619 27.559 10.136 1.00 35.69 183 GLY A O 1
ATOM 1461 N N . PRO A 1 184 ? -7.326 27.796 8.695 1.00 41.34 184 PRO A N 1
ATOM 1462 C CA . PRO A 1 184 ? -6.481 27.975 7.522 1.00 41.34 184 PRO A CA 1
ATOM 1463 C C . PRO A 1 184 ? -5.527 29.157 7.742 1.00 41.34 184 PRO A C 1
ATOM 1465 O O . PRO A 1 184 ? -5.928 30.316 7.683 1.00 41.34 184 PRO A O 1
ATOM 1468 N N . GLY A 1 185 ? -4.263 28.859 8.033 1.00 43.69 185 GLY A N 1
ATOM 1469 C CA . GLY A 1 185 ? -3.260 29.873 8.316 1.00 43.69 185 GLY A CA 1
ATOM 1470 C C . GLY A 1 185 ? -1.934 29.254 8.734 1.00 43.69 185 GLY A C 1
ATOM 1471 O O . GLY A 1 185 ? -1.805 28.791 9.858 1.00 43.69 185 GLY A O 1
ATOM 1472 N N . LEU A 1 186 ? -0.958 29.338 7.826 1.00 33.09 186 LEU A N 1
ATOM 1473 C CA . LEU A 1 186 ? 0.461 28.972 7.947 1.00 33.09 186 LEU A CA 1
ATOM 1474 C C . LEU A 1 186 ? 0.839 27.515 7.642 1.00 33.09 186 LEU A C 1
ATOM 1476 O O . LEU A 1 186 ? 1.070 26.688 8.517 1.00 33.09 186 LEU A O 1
ATOM 1480 N N . ILE A 1 187 ? 1.052 27.279 6.346 1.00 35.78 187 ILE A N 1
ATOM 1481 C CA . ILE A 1 187 ? 2.163 26.448 5.878 1.00 35.78 187 ILE A CA 1
ATOM 1482 C C . ILE A 1 187 ? 3.413 27.335 5.967 1.00 35.78 187 ILE A C 1
ATOM 1484 O O . ILE A 1 187 ? 3.489 28.351 5.275 1.00 35.78 187 ILE A O 1
ATOM 1488 N N . VAL A 1 188 ? 4.364 26.981 6.828 1.00 32.50 188 VAL A N 1
ATOM 1489 C CA . VAL A 1 188 ? 5.745 27.475 6.744 1.00 32.50 188 VAL A CA 1
ATOM 1490 C C . VAL A 1 188 ? 6.594 26.287 6.310 1.00 32.50 188 VAL A C 1
ATOM 1492 O O . VAL A 1 188 ? 6.461 25.209 6.890 1.00 32.50 188 VAL A O 1
ATOM 1495 N N . TRP A 1 189 ? 7.358 26.500 5.238 1.00 45.88 189 TRP A N 1
ATOM 1496 C CA . TRP A 1 189 ? 8.297 25.553 4.639 1.00 45.88 189 TRP A CA 1
ATOM 1497 C C . TRP A 1 189 ? 9.428 25.184 5.595 1.00 45.88 189 TRP A C 1
ATOM 1499 O O . TRP A 1 189 ? 9.878 26.090 6.335 1.00 45.88 189 TRP A O 1
#

Foldseek 3Di:
DDDDDDPDDPDPPPPPPPDPPDPDPVDDLLLLLLLLCCLQANLPFPQVSLQVLLLLVQQCQQVVHDSSSSSVVSSVVRPPVLSVQQDQQRPGPSDDPVDDSVVRVVSSNVSSVSSVCCVVPNDDQLKPDRFNDKFQCPDPVRVVVVVVCVVVVQWDWIDNDPGNIITTDGPPRDGDPDPPCPDPDDDDD

Organism: NCBI:txid412755